Protein AF-A0A401NUZ3-F1 (afdb_monomer_lite)

Structure (mmCIF, N/CA/C/O backbone):
data_AF-A0A401NUZ3-F1
#
_entry.id   AF-A0A401NUZ3-F1
#
loop_
_atom_site.group_PDB
_atom_site.id
_atom_site.type_symbol
_atom_site.label_atom_id
_atom_site.label_alt_id
_atom_site.label_comp_id
_atom_site.label_asym_id
_atom_site.label_entity_id
_atom_site.label_seq_id
_atom_site.pdbx_PDB_ins_code
_atom_site.Cartn_x
_atom_site.Cartn_y
_atom_site.Cartn_z
_atom_site.occupancy
_atom_site.B_iso_or_equiv
_atom_site.auth_seq_id
_atom_site.auth_comp_id
_atom_site.auth_asym_id
_atom_site.auth_atom_id
_atom_site.pdbx_PDB_model_num
ATOM 1 N N . PRO A 1 1 ? 10.329 -19.243 -1.714 1.00 58.22 1 PRO A N 1
ATOM 2 C CA . PRO A 1 1 ? 10.153 -18.674 -0.351 1.00 58.22 1 PRO A CA 1
ATOM 3 C C . PRO A 1 1 ? 8.988 -19.371 0.379 1.00 58.22 1 PRO A C 1
ATOM 5 O O . PRO A 1 1 ? 7.860 -19.295 -0.092 1.00 58.22 1 PRO A O 1
ATOM 8 N N . HIS A 1 2 ? 9.262 -20.109 1.464 1.00 82.69 2 HIS A N 1
ATOM 9 C CA . HIS A 1 2 ? 8.273 -20.993 2.120 1.00 82.69 2 HIS A CA 1
ATOM 10 C C . HIS A 1 2 ? 8.197 -20.845 3.650 1.00 82.69 2 HIS A C 1
ATOM 12 O O . HIS A 1 2 ? 7.492 -21.609 4.303 1.00 82.69 2 HIS A O 1
ATOM 18 N N . ILE A 1 3 ? 8.924 -19.888 4.234 1.00 91.31 3 ILE A N 1
ATOM 19 C CA . ILE A 1 3 ? 8.978 -19.658 5.684 1.00 91.31 3 ILE A CA 1
ATOM 20 C C . ILE A 1 3 ? 8.820 -18.157 5.929 1.00 91.31 3 ILE A C 1
ATOM 22 O O . ILE A 1 3 ? 9.566 -17.368 5.354 1.00 91.31 3 ILE A O 1
ATOM 26 N N . ILE A 1 4 ? 7.860 -17.780 6.777 1.00 90.12 4 ILE A N 1
ATOM 27 C CA . ILE A 1 4 ? 7.613 -16.397 7.204 1.00 90.12 4 ILE A CA 1
ATOM 28 C C . ILE A 1 4 ? 8.056 -16.260 8.660 1.00 90.12 4 ILE A C 1
ATOM 30 O O . ILE A 1 4 ? 7.665 -17.061 9.511 1.00 90.12 4 ILE A O 1
ATOM 34 N N . PHE A 1 5 ? 8.849 -15.232 8.949 1.00 90.31 5 PHE A N 1
ATOM 35 C CA . PHE A 1 5 ? 9.269 -14.893 10.304 1.00 90.31 5 PHE A CA 1
ATOM 36 C C . PHE A 1 5 ? 8.295 -13.867 10.879 1.00 90.31 5 PHE A C 1
ATOM 38 O O . PHE A 1 5 ? 8.139 -12.780 10.336 1.00 90.31 5 PHE A O 1
ATOM 45 N N . LEU A 1 6 ? 7.634 -14.210 11.985 1.00 88.75 6 LEU A N 1
ATOM 46 C CA . LEU A 1 6 ? 6.677 -13.330 12.652 1.00 88.75 6 LEU A CA 1
ATOM 47 C C . LEU A 1 6 ? 7.141 -13.026 14.071 1.00 88.75 6 LEU A C 1
ATOM 49 O O . LEU A 1 6 ? 7.506 -13.927 14.826 1.00 88.75 6 LEU A O 1
ATOM 53 N N . SER A 1 7 ? 7.072 -11.751 14.448 1.00 87.50 7 SER A N 1
ATOM 54 C CA . SER A 1 7 ? 7.289 -11.334 15.833 1.00 87.50 7 SER A CA 1
ATOM 55 C C . SER A 1 7 ? 6.202 -11.905 16.740 1.00 87.50 7 SER A C 1
ATOM 57 O O . SER A 1 7 ? 5.019 -11.830 16.414 1.00 87.50 7 SER A O 1
ATOM 59 N N . GLN A 1 8 ? 6.571 -12.368 17.936 1.00 87.38 8 GLN A N 1
ATOM 60 C CA . GLN A 1 8 ? 5.607 -12.802 18.953 1.00 87.38 8 GLN A CA 1
ATOM 61 C C . GLN A 1 8 ? 4.587 -11.702 19.308 1.00 87.38 8 GLN A C 1
ATOM 63 O O . GLN A 1 8 ? 3.464 -12.016 19.691 1.00 87.38 8 GLN A O 1
ATOM 68 N N . SER A 1 9 ? 4.929 -10.420 19.126 1.00 83.62 9 SER A N 1
ATOM 69 C CA . SER A 1 9 ? 4.018 -9.296 19.388 1.00 83.62 9 SER A CA 1
ATOM 70 C C . SER A 1 9 ? 2.742 -9.304 18.534 1.00 83.62 9 SER A C 1
ATOM 72 O O . SER A 1 9 ? 1.761 -8.672 18.921 1.00 83.62 9 SER A O 1
ATOM 74 N N . VAL A 1 10 ? 2.708 -10.029 17.406 1.00 81.62 10 VAL A N 1
ATOM 75 C CA . VAL A 1 10 ? 1.486 -10.172 16.586 1.00 81.62 10 VAL A CA 1
ATOM 76 C C . VAL A 1 10 ? 0.480 -11.161 17.193 1.00 81.62 10 VAL A C 1
ATOM 78 O O . VAL A 1 10 ? -0.689 -11.190 16.793 1.00 81.62 10 VAL A O 1
ATOM 81 N N . LEU A 1 11 ? 0.918 -11.962 18.170 1.00 79.00 11 LEU A N 1
ATOM 82 C CA . LEU A 1 11 ? 0.126 -12.975 18.860 1.00 79.00 11 LEU A CA 1
ATOM 83 C C . LEU A 1 11 ? -0.484 -12.371 20.134 1.00 79.00 11 LEU A C 1
ATOM 85 O O . LEU A 1 11 ? 0.071 -12.473 21.223 1.00 79.00 11 LEU A O 1
ATOM 89 N N . SER A 1 12 ? -1.661 -11.753 20.013 1.00 72.00 12 SER A N 1
ATOM 90 C CA . SER A 1 12 ? -2.340 -11.076 21.136 1.00 72.00 12 SER A CA 1
ATOM 91 C C . SER A 1 12 ? -2.954 -12.022 22.192 1.00 72.00 12 SER A C 1
ATOM 93 O O . SER A 1 12 ? -3.559 -11.565 23.162 1.00 72.00 12 SER A O 1
ATOM 95 N N . GLY A 1 13 ? -2.866 -13.344 21.996 1.00 62.19 13 GLY A N 1
ATOM 96 C CA . GLY A 1 13 ? -3.424 -14.366 22.894 1.00 62.19 13 GLY A CA 1
ATOM 97 C C . GLY A 1 13 ? -4.957 -14.493 22.889 1.00 62.19 13 GLY A C 1
ATOM 98 O O . GLY A 1 13 ? -5.490 -15.428 23.482 1.00 62.19 13 GLY A O 1
ATOM 99 N N . LYS A 1 14 ? -5.688 -13.597 22.209 1.00 64.75 14 LYS A N 1
ATOM 100 C CA . LYS A 1 14 ? -7.142 -13.702 21.973 1.00 64.75 14 LYS A CA 1
ATOM 101 C C . LYS A 1 14 ? -7.423 -14.292 20.583 1.00 64.75 14 LYS A C 1
ATOM 103 O O . LYS A 1 14 ? -6.515 -14.431 19.772 1.00 64.75 14 LYS A O 1
ATOM 108 N N . LYS A 1 15 ? -8.698 -14.558 20.253 1.00 53.50 15 LYS A N 1
ATOM 109 C CA . LYS A 1 15 ? -9.161 -14.972 18.901 1.00 53.50 15 LYS A CA 1
ATOM 110 C C . LYS A 1 15 ? -8.866 -13.951 17.778 1.00 53.50 15 LYS A C 1
ATOM 112 O O . LYS A 1 15 ? -9.304 -14.142 16.650 1.00 53.50 15 LYS A O 1
ATOM 117 N N . HIS A 1 16 ? -8.142 -12.876 18.073 1.00 54.53 16 HIS A N 1
ATOM 118 C CA . HIS A 1 16 ? -7.802 -11.811 17.144 1.00 54.53 16 HIS A CA 1
ATOM 119 C C . HIS A 1 16 ? -6.279 -11.753 17.025 1.00 54.53 16 HIS A C 1
ATOM 121 O O . HIS A 1 16 ? -5.603 -11.068 17.793 1.00 54.53 16 HIS A O 1
ATOM 127 N N . LEU A 1 17 ? -5.722 -12.505 16.077 1.00 54.44 17 LEU A N 1
ATOM 128 C CA . LEU A 1 17 ? -4.377 -12.212 15.586 1.00 54.44 17 LEU A CA 1
ATOM 129 C C . LEU A 1 17 ? -4.355 -10.763 15.082 1.00 54.44 17 LEU A C 1
ATOM 131 O O . LEU A 1 17 ? -5.370 -10.281 14.569 1.00 54.44 17 LEU A O 1
ATOM 135 N N . CYS A 1 18 ? -3.195 -10.102 15.119 1.00 66.00 18 CYS A N 1
ATOM 136 C CA . CYS A 1 18 ? -2.944 -8.998 14.189 1.00 66.00 18 CYS A CA 1
ATOM 137 C C . CYS A 1 18 ? -2.789 -9.592 12.776 1.00 66.00 18 CYS A C 1
ATOM 139 O O . CYS A 1 18 ? -1.716 -9.571 12.178 1.00 66.00 18 CYS A O 1
ATOM 141 N N . GLY A 1 19 ? -3.848 -10.238 12.276 1.00 80.75 19 GLY A N 1
ATOM 142 C CA . GLY A 1 19 ? -3.798 -11.026 11.053 1.00 80.75 19 GLY A CA 1
ATOM 143 C C . GLY A 1 19 ? -3.584 -10.158 9.823 1.00 80.75 19 GLY A C 1
ATOM 144 O O . GLY A 1 19 ? -3.112 -10.670 8.823 1.00 80.75 19 GLY A O 1
ATOM 145 N N . VAL A 1 20 ? -3.790 -8.843 9.938 1.00 84.81 20 VAL A N 1
ATOM 146 C CA . VAL A 1 20 ? -3.352 -7.860 8.943 1.00 84.81 20 VAL A CA 1
ATOM 147 C C . VAL A 1 20 ? -1.846 -7.974 8.688 1.00 84.81 20 VAL A C 1
ATOM 149 O O . VAL A 1 20 ? -1.443 -8.045 7.534 1.00 84.81 20 VAL A O 1
ATOM 152 N N . ARG A 1 21 ? -1.008 -8.107 9.730 1.00 89.62 21 ARG A N 1
ATOM 153 C CA . ARG A 1 21 ? 0.440 -8.271 9.522 1.00 89.62 21 ARG A CA 1
ATOM 154 C C . ARG A 1 21 ? 0.775 -9.602 8.858 1.00 89.62 21 ARG A C 1
ATOM 156 O O . ARG A 1 21 ? 1.645 -9.647 8.007 1.00 89.62 21 ARG A O 1
ATOM 163 N N . LEU A 1 22 ? 0.070 -10.678 9.198 1.00 91.19 22 LEU A N 1
ATOM 164 C CA . LEU A 1 22 ? 0.234 -11.949 8.488 1.00 91.19 22 LEU A CA 1
ATOM 165 C C . LEU A 1 22 ? -0.172 -11.818 7.009 1.00 91.19 22 LEU A C 1
ATOM 167 O O . LEU A 1 22 ? 0.529 -12.320 6.139 1.00 91.19 22 LEU A O 1
ATOM 171 N N . CYS A 1 23 ? -1.275 -11.127 6.720 1.00 94.06 23 CYS A N 1
ATOM 172 C CA . CYS A 1 23 ? -1.717 -10.844 5.359 1.00 94.06 23 CYS A CA 1
ATOM 173 C C . CYS A 1 23 ? -0.682 -10.027 4.572 1.00 94.06 23 CYS A C 1
ATOM 175 O O . CYS A 1 23 ? -0.483 -10.315 3.397 1.00 94.06 23 CYS A O 1
ATOM 177 N N . HIS A 1 24 ? 0.006 -9.083 5.220 1.00 95.25 24 HIS A N 1
ATOM 178 C CA . HIS A 1 24 ? 1.120 -8.332 4.638 1.00 95.25 24 HIS A CA 1
ATOM 179 C C . HIS A 1 24 ? 2.259 -9.254 4.186 1.00 95.25 24 HIS A C 1
ATOM 181 O O . HIS A 1 24 ? 2.631 -9.269 3.016 1.00 95.25 24 HIS A O 1
ATOM 187 N N . GLU A 1 25 ? 2.748 -10.109 5.089 1.00 94.75 25 GLU A N 1
ATOM 188 C CA . GLU A 1 25 ? 3.831 -11.044 4.763 1.00 94.75 25 GLU A CA 1
ATOM 189 C C . GLU A 1 25 ? 3.411 -12.070 3.692 1.00 94.75 25 GLU A C 1
ATOM 191 O O . GLU A 1 25 ? 4.221 -12.496 2.872 1.00 94.75 25 GLU A O 1
ATOM 196 N N . ILE A 1 26 ? 2.129 -12.458 3.657 1.00 95.00 26 ILE A N 1
ATOM 197 C CA . ILE A 1 26 ? 1.578 -13.304 2.586 1.00 95.00 26 ILE A CA 1
ATOM 198 C C . ILE A 1 26 ? 1.544 -12.547 1.252 1.00 95.00 26 ILE A C 1
ATOM 200 O O . ILE A 1 26 ? 1.830 -13.142 0.214 1.00 95.00 26 ILE A O 1
ATOM 204 N N . ALA A 1 27 ? 1.217 -11.254 1.246 1.00 97.06 27 ALA A N 1
ATOM 205 C CA . ALA A 1 27 ? 1.208 -10.442 0.031 1.00 97.06 27 ALA A CA 1
ATOM 206 C C . ALA A 1 27 ? 2.593 -10.346 -0.617 1.00 97.06 27 ALA A C 1
ATOM 208 O O . ALA A 1 27 ? 2.686 -10.356 -1.850 1.00 97.06 27 ALA A O 1
ATOM 209 N N . HIS A 1 28 ? 3.661 -10.394 0.185 1.00 96.81 28 HIS A N 1
ATOM 210 C CA . HIS A 1 28 ? 5.020 -10.453 -0.344 1.00 96.81 28 HIS A CA 1
ATOM 211 C C . HIS A 1 28 ? 5.312 -11.683 -1.203 1.00 96.81 28 HIS A C 1
ATOM 213 O O . HIS A 1 28 ? 6.212 -11.631 -2.040 1.00 96.81 28 HIS A O 1
ATOM 219 N N . ALA A 1 29 ? 4.538 -12.771 -1.078 1.00 95.75 29 ALA A N 1
ATOM 220 C CA . ALA A 1 29 ? 4.667 -13.922 -1.972 1.00 95.75 29 ALA A CA 1
ATOM 221 C C . ALA A 1 29 ? 4.523 -13.522 -3.451 1.00 95.75 29 ALA A C 1
ATOM 223 O O . ALA A 1 29 ? 5.193 -14.104 -4.302 1.00 95.75 29 ALA A O 1
ATOM 224 N N . TRP A 1 30 ? 3.707 -12.502 -3.742 1.00 96.75 30 TRP A N 1
ATOM 225 C CA . TRP A 1 30 ? 3.582 -11.908 -5.071 1.00 96.75 30 TRP A CA 1
ATOM 226 C C . TRP A 1 30 ? 4.538 -10.731 -5.268 1.00 96.75 30 TRP A C 1
ATOM 228 O O . TRP A 1 30 ? 5.342 -10.760 -6.195 1.00 96.75 30 TRP A O 1
ATOM 238 N N . PHE A 1 31 ? 4.479 -9.722 -4.396 1.00 96.81 31 PHE A N 1
ATOM 239 C CA . PHE A 1 31 ? 5.217 -8.464 -4.558 1.00 96.81 31 PHE A CA 1
ATOM 240 C C . PHE A 1 31 ? 6.384 -8.372 -3.570 1.00 96.81 31 PHE A C 1
ATOM 242 O O . PHE A 1 31 ? 6.193 -8.188 -2.372 1.00 96.81 31 PHE A O 1
ATOM 249 N N . GLY A 1 32 ? 7.604 -8.517 -4.079 1.00 93.12 32 GLY A N 1
ATOM 250 C CA . GLY A 1 32 ? 8.847 -8.622 -3.312 1.00 93.12 32 GLY A CA 1
ATOM 251 C C . GLY A 1 32 ? 9.520 -9.992 -3.434 1.00 93.12 32 GLY A C 1
ATOM 252 O O . GLY A 1 32 ? 10.728 -10.092 -3.233 1.00 93.12 32 GLY A O 1
ATOM 253 N N . LEU A 1 33 ? 8.772 -11.041 -3.809 1.00 93.81 33 LEU A N 1
ATOM 254 C CA . LEU A 1 33 ? 9.312 -12.388 -4.034 1.00 93.81 33 LEU A CA 1
ATOM 255 C C . LEU A 1 33 ? 9.111 -12.886 -5.469 1.00 93.81 33 LEU A C 1
ATOM 257 O O . LEU A 1 33 ? 10.096 -13.184 -6.140 1.00 93.81 33 LEU A O 1
ATOM 261 N N . ALA A 1 34 ? 7.865 -13.012 -5.942 1.00 95.00 34 ALA A N 1
ATOM 262 C CA . ALA A 1 34 ? 7.610 -13.443 -7.321 1.00 95.00 34 ALA A CA 1
ATOM 263 C C . ALA A 1 34 ? 7.881 -12.324 -8.334 1.00 95.00 34 ALA A C 1
ATOM 265 O O . ALA A 1 34 ? 8.339 -12.601 -9.437 1.00 95.00 34 ALA A O 1
ATOM 266 N N . ILE A 1 35 ? 7.605 -11.077 -7.960 1.00 95.69 35 ILE A N 1
ATOM 267 C CA . ILE A 1 35 ? 7.878 -9.874 -8.746 1.00 95.69 35 ILE A CA 1
ATOM 268 C C . ILE A 1 35 ? 8.707 -8.955 -7.863 1.00 95.69 35 ILE A C 1
ATOM 270 O O . ILE A 1 35 ? 8.248 -8.563 -6.790 1.00 95.69 35 ILE A O 1
ATOM 274 N N . GLY A 1 36 ? 9.929 -8.644 -8.282 1.00 92.88 36 GLY A N 1
ATOM 275 C CA . GLY A 1 36 ? 10.827 -7.772 -7.528 1.00 92.88 36 GLY A CA 1
ATOM 276 C C . GLY A 1 36 ? 10.906 -6.368 -8.119 1.00 92.88 36 GLY A C 1
ATOM 277 O O . GLY A 1 36 ? 10.576 -6.142 -9.279 1.00 92.88 36 GLY A O 1
ATOM 278 N N . ALA A 1 37 ? 11.384 -5.420 -7.326 1.00 92.62 37 ALA A N 1
ATOM 279 C CA . ALA A 1 37 ? 11.793 -4.109 -7.814 1.00 92.62 37 ALA A CA 1
ATOM 280 C C . ALA A 1 37 ? 13.175 -4.200 -8.494 1.00 92.62 37 ALA A C 1
ATOM 282 O O . ALA A 1 37 ? 14.048 -4.918 -8.003 1.00 92.62 37 ALA A O 1
ATOM 283 N N . CYS A 1 38 ? 13.401 -3.475 -9.599 1.00 90.44 38 CYS A N 1
ATOM 284 C CA . CYS A 1 38 ? 14.715 -3.443 -10.270 1.00 90.44 38 CYS A CA 1
ATOM 285 C C . CYS A 1 38 ? 15.846 -2.917 -9.376 1.00 90.44 38 CYS A C 1
ATOM 287 O O . CYS A 1 38 ? 16.981 -3.381 -9.478 1.00 90.44 38 CYS A O 1
ATOM 289 N N . ASP A 1 39 ? 15.553 -1.955 -8.501 1.00 89.31 39 ASP A N 1
ATOM 290 C CA . ASP A 1 39 ? 16.470 -1.490 -7.463 1.00 89.31 39 ASP A CA 1
ATOM 291 C C . ASP A 1 39 ? 15.709 -0.928 -6.246 1.00 89.31 39 ASP A C 1
ATOM 293 O O . ASP A 1 39 ? 14.477 -0.889 -6.213 1.00 89.31 39 ASP A O 1
ATOM 297 N N . TRP A 1 40 ? 16.444 -0.472 -5.228 1.00 90.88 40 TRP A N 1
ATOM 298 C CA . TRP A 1 40 ? 15.862 0.051 -3.985 1.00 90.88 40 TRP A CA 1
ATOM 299 C C . TRP A 1 40 ? 15.166 1.411 -4.137 1.00 90.88 40 TRP A C 1
ATOM 301 O O . TRP A 1 40 ? 14.525 1.882 -3.200 1.00 90.88 40 TRP A O 1
ATOM 311 N N . THR A 1 41 ? 15.260 2.060 -5.300 1.00 90.94 41 THR A N 1
ATOM 312 C CA . THR A 1 41 ? 14.499 3.289 -5.579 1.00 90.94 41 THR A CA 1
ATOM 313 C C . THR A 1 41 ? 13.066 2.990 -6.007 1.00 90.94 41 THR A C 1
ATOM 315 O O . THR A 1 41 ? 12.251 3.904 -6.062 1.00 90.94 41 THR A O 1
ATOM 318 N N . GLU A 1 42 ? 12.756 1.714 -6.244 1.00 93.06 42 GLU A N 1
ATOM 319 C CA . GLU A 1 42 ? 11.446 1.192 -6.634 1.00 93.06 42 GLU A CA 1
ATOM 320 C C . GLU A 1 42 ? 10.815 0.337 -5.509 1.00 93.06 42 GLU A C 1
ATOM 322 O O . GLU A 1 42 ? 9.852 -0.393 -5.728 1.00 93.06 42 GLU A O 1
ATOM 327 N N . GLU A 1 43 ? 11.324 0.440 -4.275 1.00 93.06 43 GLU A N 1
ATOM 328 C CA . GLU A 1 43 ? 10.906 -0.341 -3.090 1.00 93.06 43 GLU A CA 1
ATOM 329 C C . GLU A 1 43 ? 9.390 -0.297 -2.809 1.00 93.06 43 GLU A C 1
ATOM 331 O O . GLU A 1 43 ? 8.810 -1.259 -2.302 1.00 93.06 43 GLU A O 1
ATOM 336 N N . TRP A 1 44 ? 8.714 0.790 -3.190 1.00 96.00 44 TRP A N 1
ATOM 337 C CA . TRP A 1 44 ? 7.263 0.929 -3.037 1.00 96.00 44 TRP A CA 1
ATOM 338 C C . TRP A 1 44 ? 6.466 -0.128 -3.818 1.00 96.00 44 TRP A C 1
ATOM 340 O O . TRP A 1 44 ? 5.331 -0.422 -3.441 1.00 96.00 44 TRP A O 1
ATOM 350 N N . ILE A 1 45 ? 7.043 -0.717 -4.872 1.00 96.56 45 ILE A N 1
ATOM 351 C CA . ILE A 1 45 ? 6.437 -1.824 -5.625 1.00 96.56 45 ILE A CA 1
ATOM 352 C C . ILE A 1 45 ? 6.274 -3.057 -4.734 1.00 96.56 45 ILE A C 1
ATOM 354 O O . ILE A 1 45 ? 5.292 -3.781 -4.860 1.00 96.56 45 ILE A O 1
ATOM 358 N N . SER A 1 46 ? 7.201 -3.288 -3.807 1.00 96.31 46 SER A N 1
ATOM 359 C CA . SER A 1 46 ? 7.070 -4.362 -2.825 1.00 96.31 46 SER A CA 1
ATOM 360 C C . SER A 1 46 ? 6.134 -3.927 -1.698 1.00 96.31 46 SER A C 1
ATOM 362 O O . SER A 1 46 ? 5.065 -4.503 -1.498 1.00 96.31 46 SER A O 1
ATOM 364 N N . GLU A 1 47 ? 6.504 -2.858 -0.993 1.00 96.94 47 GLU A N 1
ATOM 365 C CA . GLU A 1 47 ? 5.884 -2.504 0.287 1.00 96.94 47 GLU A CA 1
ATOM 366 C C . GLU A 1 47 ? 4.511 -1.849 0.138 1.00 96.94 47 GLU A C 1
ATOM 368 O O . GLU A 1 47 ? 3.577 -2.133 0.892 1.00 96.94 47 GLU A O 1
ATOM 373 N N . GLY A 1 48 ? 4.339 -1.001 -0.873 1.00 97.94 48 GLY A N 1
ATOM 374 C CA . GLY A 1 48 ? 3.059 -0.373 -1.185 1.00 97.94 48 GLY A CA 1
ATOM 375 C C . GLY A 1 48 ? 2.011 -1.396 -1.618 1.00 97.94 48 GLY A C 1
ATOM 376 O O . GLY A 1 48 ? 0.871 -1.341 -1.153 1.00 97.94 48 GLY A O 1
ATOM 377 N N . PHE A 1 49 ? 2.396 -2.366 -2.454 1.00 98.44 49 PHE A N 1
ATOM 378 C CA . PHE A 1 49 ? 1.504 -3.446 -2.885 1.00 98.44 49 PHE A CA 1
ATOM 379 C C . PHE A 1 49 ? 1.165 -4.401 -1.747 1.00 98.44 49 PHE A C 1
ATOM 381 O O . PHE A 1 49 ? -0.005 -4.761 -1.605 1.00 98.44 49 PHE A O 1
ATOM 388 N N . ALA A 1 50 ? 2.137 -4.769 -0.908 1.00 98.06 50 ALA A N 1
ATOM 389 C CA . ALA A 1 50 ? 1.872 -5.581 0.274 1.00 98.06 50 ALA A CA 1
ATOM 390 C C . ALA A 1 50 ? 0.908 -4.874 1.241 1.00 98.06 50 ALA A C 1
ATOM 392 O O . ALA A 1 50 ? -0.087 -5.465 1.659 1.00 98.06 50 ALA A O 1
ATOM 393 N N . THR A 1 51 ? 1.118 -3.577 1.493 1.00 97.88 51 THR A N 1
ATOM 394 C CA . THR A 1 51 ? 0.236 -2.748 2.339 1.00 97.88 51 THR A CA 1
ATOM 395 C C . THR A 1 51 ? -1.170 -2.592 1.758 1.00 97.88 51 THR A C 1
ATOM 397 O O . THR A 1 51 ? -2.137 -2.435 2.496 1.00 97.88 51 THR A O 1
ATOM 400 N N . TYR A 1 52 ? -1.321 -2.614 0.435 1.00 98.19 52 TYR A N 1
ATOM 401 C CA . TYR A 1 52 ? -2.633 -2.613 -0.211 1.00 98.19 52 TYR A CA 1
ATOM 402 C C . TYR A 1 52 ? -3.332 -3.974 -0.084 1.00 98.19 52 TYR A C 1
ATOM 404 O O . TYR A 1 52 ? -4.482 -4.072 0.348 1.00 98.19 52 TYR A O 1
ATOM 412 N N . LEU A 1 53 ? -2.625 -5.046 -0.444 1.00 98.00 53 LEU A N 1
ATOM 413 C CA . LEU A 1 53 ? -3.171 -6.401 -0.467 1.00 98.00 53 LEU A CA 1
ATOM 414 C C . LEU A 1 53 ? -3.445 -6.958 0.928 1.00 98.00 53 LEU A C 1
ATOM 416 O O . LEU A 1 53 ? -4.330 -7.803 1.059 1.00 98.00 53 LEU A O 1
ATOM 420 N N . GLU A 1 54 ? -2.753 -6.486 1.968 1.00 96.06 54 GLU A N 1
ATOM 421 C CA . GLU A 1 54 ? -3.011 -6.927 3.341 1.00 96.06 54 GLU A CA 1
ATOM 422 C C . GLU A 1 54 ? -4.473 -6.691 3.747 1.00 96.06 54 GLU A C 1
ATOM 424 O O . GLU A 1 54 ? -5.070 -7.536 4.415 1.00 96.06 54 GLU A O 1
ATOM 429 N N . ASP A 1 55 ? -5.071 -5.579 3.304 1.00 94.38 55 ASP A N 1
ATOM 430 C CA . ASP A 1 55 ? -6.462 -5.245 3.595 1.00 94.38 55 ASP A CA 1
ATOM 431 C C . ASP A 1 55 ? -7.415 -6.149 2.816 1.00 94.38 55 ASP A C 1
ATOM 433 O O . ASP A 1 55 ? -8.347 -6.698 3.405 1.00 94.38 55 ASP A O 1
ATOM 437 N N . VAL A 1 56 ? -7.131 -6.380 1.531 1.00 95.69 56 VAL A N 1
ATOM 438 C CA . VAL A 1 56 ? -7.916 -7.272 0.663 1.00 95.69 56 VAL A CA 1
ATOM 439 C C . VAL A 1 56 ? -7.898 -8.704 1.199 1.00 95.69 56 VAL A C 1
ATOM 441 O O . VAL A 1 56 ? -8.928 -9.377 1.266 1.00 95.69 56 VAL A O 1
ATOM 444 N N . PHE A 1 57 ? -6.731 -9.205 1.596 1.00 95.88 57 PHE A N 1
ATOM 445 C CA . PHE A 1 57 ? -6.594 -10.552 2.141 1.00 95.88 57 PHE A CA 1
ATOM 446 C C . PHE A 1 57 ? -7.274 -10.675 3.498 1.00 95.88 57 PHE A C 1
ATOM 448 O O . PHE A 1 57 ? -7.956 -11.669 3.747 1.00 95.88 57 PHE A O 1
ATOM 455 N N . TRP A 1 58 ? -7.132 -9.662 4.353 1.00 93.31 58 TRP A N 1
ATOM 456 C CA . TRP A 1 58 ? -7.782 -9.633 5.656 1.00 93.31 58 TRP A CA 1
ATOM 457 C C . TRP A 1 58 ? -9.306 -9.643 5.532 1.00 93.31 58 TRP A C 1
ATOM 459 O O . TRP A 1 58 ? -9.965 -10.455 6.182 1.00 93.31 58 TRP A O 1
ATOM 469 N N . GLU A 1 59 ? -9.858 -8.799 4.660 1.00 93.50 59 GLU A N 1
ATOM 470 C CA . GLU A 1 59 ? -11.288 -8.742 4.351 1.00 93.50 59 GLU A CA 1
ATOM 471 C C . GLU A 1 59 ? -11.829 -10.119 3.947 1.00 93.50 59 GLU A C 1
ATOM 473 O O . GLU A 1 59 ? -12.791 -10.616 4.542 1.00 93.50 59 GLU A O 1
ATOM 478 N N . ASN A 1 60 ? -11.163 -10.769 2.989 1.00 93.69 60 ASN A N 1
ATOM 479 C CA . ASN A 1 60 ? -11.561 -12.084 2.496 1.00 93.69 60 ASN A CA 1
ATOM 480 C C . ASN A 1 60 ? -11.422 -13.176 3.567 1.00 93.69 60 ASN A C 1
ATOM 482 O O . ASN A 1 60 ? -12.316 -14.010 3.722 1.00 93.69 60 ASN A O 1
ATOM 486 N N . ALA A 1 61 ? -10.330 -13.172 4.336 1.00 92.12 61 ALA A N 1
ATOM 487 C CA . ALA A 1 61 ? -10.085 -14.157 5.387 1.00 92.12 61 ALA A CA 1
ATOM 488 C C . ALA A 1 61 ? -11.110 -14.057 6.527 1.00 92.12 61 ALA A C 1
ATOM 490 O O . ALA A 1 61 ? -11.544 -15.079 7.063 1.00 92.12 61 ALA A O 1
ATOM 491 N N . GLN A 1 62 ? -11.517 -12.835 6.881 1.00 90.31 62 GLN A N 1
ATOM 492 C CA . GLN A 1 62 ? -12.540 -12.581 7.895 1.00 90.31 62 GLN A CA 1
ATOM 493 C C . GLN A 1 62 ? -13.973 -12.707 7.356 1.00 90.31 62 GLN A C 1
ATOM 495 O O . GLN A 1 62 ? -14.909 -12.703 8.154 1.00 90.31 62 GLN A O 1
ATOM 500 N N . LYS A 1 63 ? -14.154 -12.848 6.034 1.00 92.56 63 LYS A N 1
ATOM 501 C CA . LYS A 1 63 ? -15.465 -12.880 5.362 1.00 92.56 63 LYS A CA 1
ATOM 502 C C . LYS A 1 63 ? -16.332 -11.679 5.753 1.00 92.56 63 LYS A C 1
ATOM 504 O O . LYS A 1 63 ? -17.506 -11.835 6.092 1.00 92.56 63 LYS A O 1
ATOM 509 N N . LEU A 1 64 ? -15.726 -10.492 5.767 1.00 91.31 64 LEU A N 1
ATOM 510 C CA . LEU A 1 64 ? -16.440 -9.263 6.108 1.00 91.31 64 LEU A CA 1
ATOM 511 C C . LEU A 1 64 ? -17.524 -8.975 5.063 1.00 91.31 64 LEU A C 1
ATOM 513 O O . LEU A 1 64 ? -17.377 -9.310 3.888 1.00 91.31 64 LEU A O 1
ATOM 517 N N . SER A 1 65 ? -18.613 -8.337 5.490 1.00 95.38 65 SER A N 1
ATOM 518 C CA . SER A 1 65 ? -19.545 -7.718 4.548 1.00 95.38 65 SER A CA 1
ATOM 519 C C . SER A 1 65 ? -18.874 -6.528 3.858 1.00 95.38 65 SER A C 1
ATOM 521 O O . SER A 1 65 ? -17.975 -5.911 4.431 1.00 95.38 65 SER A O 1
ATOM 523 N N . GLU A 1 66 ? -19.344 -6.161 2.661 1.00 91.81 66 GLU A N 1
ATOM 524 C CA . GLU A 1 66 ? -18.811 -5.007 1.914 1.00 91.81 66 GLU A CA 1
ATOM 525 C C . GLU A 1 66 ? -18.863 -3.710 2.748 1.00 91.81 66 GLU A C 1
ATOM 527 O O . GLU A 1 66 ? -17.943 -2.895 2.709 1.00 91.81 66 GLU A O 1
ATOM 532 N N . GLU A 1 67 ? -19.910 -3.538 3.562 1.00 92.62 67 GLU A N 1
ATOM 533 C CA . GLU A 1 67 ? -20.053 -2.397 4.471 1.00 92.62 67 GLU A CA 1
ATOM 534 C C . GLU A 1 67 ? -18.995 -2.407 5.583 1.00 92.62 67 GLU A C 1
ATOM 536 O O . GLU A 1 67 ? -18.272 -1.426 5.752 1.00 92.62 67 GLU A O 1
ATOM 541 N N . ALA A 1 68 ? -18.836 -3.530 6.292 1.00 92.31 68 ALA A N 1
ATOM 542 C CA . ALA A 1 68 ? -17.858 -3.643 7.373 1.00 92.31 68 ALA A CA 1
ATOM 543 C C . ALA A 1 68 ? -16.414 -3.537 6.857 1.00 92.31 68 ALA A C 1
ATOM 545 O O . ALA A 1 68 ? -15.558 -2.944 7.517 1.00 92.31 68 ALA A O 1
ATOM 546 N N . ALA A 1 69 ? -16.139 -4.093 5.675 1.00 92.38 69 ALA A N 1
ATOM 547 C CA . ALA A 1 69 ? -14.850 -3.980 5.007 1.00 92.38 69 ALA A CA 1
ATOM 548 C C . ALA A 1 69 ? -14.518 -2.521 4.682 1.00 92.38 69 ALA A C 1
ATOM 550 O O . ALA A 1 69 ? -13.445 -2.035 5.041 1.00 92.38 69 ALA A O 1
ATOM 551 N N . LYS A 1 70 ? -15.473 -1.798 4.086 1.00 91.50 70 LYS A N 1
ATOM 552 C CA . LYS A 1 70 ? -15.333 -0.375 3.771 1.00 91.50 70 LYS A CA 1
ATOM 553 C C . LYS A 1 70 ? -15.132 0.468 5.026 1.00 91.50 70 LYS A C 1
ATOM 555 O O . LYS A 1 70 ? -14.262 1.336 5.039 1.00 91.50 70 LYS A O 1
ATOM 560 N N . GLU A 1 71 ? -15.888 0.209 6.091 1.00 92.12 71 GLU A N 1
ATOM 561 C CA . GLU A 1 71 ? -15.724 0.941 7.345 1.00 92.12 71 GLU A CA 1
ATOM 562 C C . GLU A 1 71 ? -14.327 0.732 7.952 1.00 92.12 71 GLU A C 1
ATOM 564 O O . GLU A 1 71 ? -13.665 1.704 8.325 1.00 92.12 71 GLU A O 1
ATOM 569 N N . GLN A 1 72 ? -13.851 -0.519 8.007 1.00 91.69 72 GLN A N 1
ATOM 570 C CA . GLN A 1 72 ? -12.505 -0.834 8.498 1.00 91.69 72 GLN A CA 1
ATOM 571 C C . GLN A 1 72 ? -11.416 -0.221 7.611 1.00 91.69 72 GLN A C 1
ATOM 573 O O . GLN A 1 72 ? -10.439 0.322 8.127 1.00 91.69 72 GLN A O 1
ATOM 578 N N . GLN A 1 73 ? -11.580 -0.274 6.289 1.00 91.94 73 GLN A N 1
ATOM 579 C CA . GLN A 1 73 ? -10.636 0.287 5.323 1.00 91.94 73 GLN A CA 1
ATOM 580 C C . GLN A 1 73 ? -10.543 1.815 5.432 1.00 91.94 73 GLN A C 1
ATOM 582 O O . GLN A 1 73 ? -9.444 2.369 5.382 1.00 91.94 73 GLN A O 1
ATOM 587 N N . GLN A 1 74 ? -11.656 2.515 5.657 1.00 91.94 74 GLN A N 1
ATOM 588 C CA . GLN A 1 74 ? -11.660 3.960 5.903 1.00 91.94 74 GLN A CA 1
ATOM 589 C C . GLN A 1 74 ? -10.981 4.327 7.230 1.00 91.94 74 GLN A C 1
ATOM 591 O O . GLN A 1 74 ? -10.147 5.233 7.248 1.00 91.94 74 GLN A O 1
ATOM 596 N N . LEU A 1 75 ? -11.262 3.597 8.318 1.00 91.75 75 LEU A N 1
ATOM 597 C CA . LEU A 1 75 ? -10.580 3.798 9.603 1.00 91.75 75 LEU A CA 1
ATOM 598 C C . LEU A 1 75 ? -9.064 3.585 9.466 1.00 91.75 75 LEU A C 1
ATOM 600 O O . LEU A 1 75 ? -8.273 4.418 9.911 1.00 91.75 75 LEU A O 1
ATOM 604 N N . LYS A 1 76 ? -8.640 2.498 8.809 1.00 92.50 76 LYS A N 1
ATOM 605 C CA . LYS A 1 76 ? -7.220 2.235 8.538 1.00 92.50 76 LYS A CA 1
ATOM 606 C C . LYS A 1 76 ? -6.599 3.312 7.652 1.00 92.50 76 LYS A C 1
ATOM 608 O O . LYS A 1 76 ? -5.490 3.752 7.935 1.00 92.50 76 LYS A O 1
ATOM 613 N N . SER A 1 77 ? -7.312 3.780 6.627 1.00 93.00 77 SER A N 1
ATOM 614 C CA . SER A 1 77 ? -6.855 4.874 5.759 1.00 93.00 77 SER A CA 1
ATOM 615 C C . SER A 1 77 ? -6.628 6.162 6.550 1.00 93.00 77 SER A C 1
ATOM 617 O O . SER A 1 77 ? -5.601 6.804 6.355 1.00 93.00 77 SER A O 1
ATOM 619 N N . LEU A 1 78 ? -7.506 6.494 7.504 1.00 92.75 78 LEU A N 1
ATOM 620 C CA . LEU A 1 78 ? -7.307 7.634 8.403 1.00 92.75 78 LEU A CA 1
ATOM 621 C C . LEU A 1 78 ? -6.047 7.476 9.264 1.00 92.75 78 LEU A C 1
ATOM 623 O O . LEU A 1 78 ? -5.258 8.413 9.375 1.00 92.75 78 LEU A O 1
ATOM 627 N N . LEU A 1 79 ? -5.837 6.298 9.862 1.00 92.81 79 LEU A N 1
ATOM 628 C CA . LEU A 1 79 ? -4.651 6.021 10.682 1.00 92.81 79 LEU A CA 1
ATOM 629 C C . LEU A 1 79 ? -3.359 6.086 9.855 1.00 92.81 79 LEU A C 1
ATOM 631 O O . LEU A 1 79 ? -2.399 6.734 10.270 1.00 92.81 79 LEU A O 1
ATOM 635 N N . ARG A 1 80 ? -3.355 5.472 8.665 1.00 94.88 80 ARG A N 1
ATOM 636 C CA . ARG A 1 80 ? -2.241 5.524 7.705 1.00 94.88 80 ARG A CA 1
ATOM 637 C C . ARG A 1 80 ? -1.967 6.952 7.244 1.00 94.88 80 ARG A C 1
ATOM 639 O O . ARG A 1 80 ? -0.810 7.337 7.121 1.00 94.88 80 ARG A O 1
ATOM 646 N N . TRP A 1 81 ? -3.009 7.752 7.029 1.00 94.38 81 TRP A N 1
ATOM 647 C CA . TRP A 1 81 ? -2.865 9.147 6.625 1.00 94.38 81 TRP A CA 1
ATOM 648 C C . TRP A 1 81 ? -2.241 9.984 7.735 1.00 94.38 81 TRP A C 1
ATOM 650 O O . TRP A 1 81 ? -1.263 10.672 7.470 1.00 94.38 81 TRP A O 1
ATOM 660 N N . ARG A 1 82 ? -2.729 9.870 8.979 1.00 92.69 82 ARG A N 1
ATOM 661 C CA . ARG A 1 82 ? -2.122 10.551 10.138 1.00 92.69 82 ARG A CA 1
ATOM 662 C C . ARG A 1 82 ? -0.655 10.165 10.295 1.00 92.69 82 ARG A C 1
ATOM 664 O O . ARG A 1 82 ? 0.198 11.034 10.411 1.00 92.69 82 ARG A O 1
ATOM 671 N N . ARG A 1 83 ? -0.353 8.865 10.199 1.00 95.00 83 ARG A N 1
ATOM 672 C CA . ARG A 1 83 ? 1.023 8.366 10.274 1.00 95.00 83 ARG A CA 1
ATOM 673 C C . ARG A 1 83 ? 1.908 8.943 9.170 1.00 95.00 83 ARG A C 1
ATOM 675 O O . ARG A 1 83 ? 3.035 9.334 9.452 1.00 95.00 83 ARG A O 1
ATOM 682 N N . LEU A 1 84 ? 1.395 9.010 7.940 1.00 95.50 84 LEU A N 1
ATOM 683 C CA . LEU A 1 84 ? 2.105 9.605 6.813 1.00 95.50 84 LEU A CA 1
ATOM 684 C C . LEU A 1 84 ? 2.325 11.105 7.034 1.00 95.50 84 LEU A C 1
ATOM 686 O O . LEU A 1 84 ? 3.424 11.585 6.796 1.00 95.50 84 LEU A O 1
ATOM 690 N N . GLN A 1 85 ? 1.319 11.847 7.504 1.00 94.31 85 GLN A N 1
ATOM 691 C CA . GLN A 1 85 ? 1.477 13.271 7.808 1.00 94.31 85 GLN A CA 1
ATOM 692 C C . GLN A 1 85 ? 2.578 13.509 8.838 1.00 94.31 85 GLN A C 1
ATOM 694 O O . GLN A 1 85 ? 3.472 14.313 8.580 1.00 94.31 85 GLN A O 1
ATOM 699 N N . ASP A 1 86 ? 2.536 12.783 9.956 1.00 94.44 86 ASP A N 1
ATOM 700 C CA . ASP A 1 86 ? 3.534 12.899 11.017 1.00 94.44 86 ASP A CA 1
ATOM 701 C C . ASP A 1 86 ? 4.937 12.589 10.481 1.00 94.44 86 ASP A C 1
ATOM 703 O O . ASP A 1 86 ? 5.889 13.313 10.759 1.00 94.44 86 ASP A O 1
ATOM 707 N N . GLU A 1 87 ? 5.088 11.537 9.676 1.00 94.25 87 GLU A N 1
ATOM 708 C CA . GLU A 1 87 ? 6.386 11.162 9.114 1.00 94.25 87 GLU A CA 1
ATOM 709 C C . GLU A 1 87 ? 6.924 12.207 8.126 1.00 94.25 87 GLU A C 1
ATOM 711 O O . GLU A 1 87 ? 8.096 12.575 8.197 1.00 94.25 87 GLU A O 1
ATOM 716 N N . LEU A 1 88 ? 6.077 12.739 7.242 1.00 94.00 88 LEU A N 1
ATOM 717 C CA . LEU A 1 88 ? 6.475 13.762 6.268 1.00 94.00 88 LEU A CA 1
ATOM 718 C C . LEU A 1 88 ? 6.813 15.107 6.928 1.00 94.00 88 LEU A C 1
ATOM 720 O O . LEU A 1 88 ? 7.655 15.841 6.422 1.00 94.00 88 LEU A O 1
ATOM 724 N N . GLN A 1 89 ? 6.187 15.440 8.058 1.00 94.50 89 GLN A N 1
ATOM 725 C CA . GLN A 1 89 ? 6.524 16.648 8.822 1.00 94.50 89 GLN A CA 1
ATOM 726 C C . GLN A 1 89 ? 7.879 16.544 9.535 1.00 94.50 89 GLN A C 1
ATOM 728 O O . GLN A 1 89 ? 8.483 17.568 9.842 1.00 94.50 89 GLN A O 1
ATOM 733 N N . ASN A 1 90 ? 8.347 15.322 9.804 1.00 93.31 90 ASN A N 1
ATOM 734 C CA . ASN A 1 90 ? 9.528 15.053 10.625 1.00 93.31 90 ASN A CA 1
ATOM 735 C C . ASN A 1 90 ? 10.669 14.369 9.846 1.00 93.31 90 ASN A C 1
ATOM 737 O O . ASN A 1 90 ? 11.555 13.773 10.457 1.00 93.31 90 ASN A O 1
ATOM 741 N N . SER A 1 91 ? 10.658 14.428 8.511 1.00 93.44 91 SER A N 1
ATOM 742 C CA . SER A 1 91 ? 11.693 13.837 7.650 1.00 93.44 91 SER A CA 1
ATOM 743 C C . SER A 1 91 ? 12.133 14.797 6.547 1.00 93.44 91 SER A C 1
ATOM 745 O O . SER A 1 91 ? 11.399 15.704 6.165 1.00 93.44 91 SER A O 1
ATOM 747 N N . GLU A 1 92 ? 13.336 14.589 6.017 1.00 93.38 92 GLU A N 1
ATOM 748 C CA . GLU A 1 92 ? 13.880 15.362 4.895 1.00 93.38 92 GLU A CA 1
ATOM 749 C C . GLU A 1 92 ? 13.159 15.026 3.583 1.00 93.38 92 GLU A C 1
ATOM 751 O O . GLU A 1 92 ? 12.844 13.862 3.333 1.00 93.38 92 GLU A O 1
ATOM 756 N N . GLU A 1 93 ? 12.937 16.023 2.719 1.00 92.88 93 GLU A N 1
ATOM 757 C CA . GLU A 1 93 ? 12.153 15.880 1.480 1.00 92.88 93 GLU A CA 1
ATOM 758 C C . GLU A 1 93 ? 12.645 14.746 0.567 1.00 92.88 93 GLU A C 1
ATOM 760 O O . GLU A 1 93 ? 11.835 14.018 -0.009 1.00 92.88 93 GLU A O 1
ATOM 765 N N . GLU A 1 94 ? 13.958 14.537 0.477 1.00 89.12 94 GLU A N 1
ATOM 766 C CA . GLU A 1 94 ? 14.571 13.497 -0.360 1.00 89.12 94 GLU A CA 1
ATOM 767 C C . GLU A 1 94 ? 14.143 12.080 0.048 1.00 89.12 94 GLU A C 1
ATOM 769 O O . GLU A 1 94 ? 13.982 11.188 -0.792 1.00 89.12 94 GLU A O 1
ATOM 774 N N . LEU A 1 95 ? 13.893 11.866 1.342 1.00 91.56 95 LEU A N 1
ATOM 775 C CA . LEU A 1 95 ? 13.459 10.577 1.871 1.00 91.56 95 LEU A CA 1
ATOM 776 C C . LEU A 1 95 ? 11.955 10.336 1.666 1.00 91.56 95 LEU A C 1
ATOM 778 O O . LEU A 1 95 ? 11.474 9.209 1.792 1.00 91.56 95 LEU A O 1
ATOM 782 N N . GLN A 1 96 ? 11.210 11.378 1.300 1.00 94.38 96 GLN A N 1
ATOM 783 C CA . GLN A 1 96 ? 9.761 11.335 1.122 1.00 94.38 96 GLN A CA 1
ATOM 784 C C . GLN A 1 96 ? 9.335 10.928 -0.290 1.00 94.38 96 GLN A C 1
ATOM 786 O O . GLN A 1 96 ? 8.145 10.711 -0.539 1.00 94.38 96 GLN A O 1
ATOM 791 N N . VAL A 1 97 ? 10.273 10.863 -1.233 1.00 93.88 97 VAL A N 1
ATOM 792 C CA . VAL A 1 97 ? 9.993 10.547 -2.636 1.00 93.88 97 VAL A CA 1
ATOM 793 C C . VAL A 1 97 ? 9.917 9.029 -2.816 1.00 93.88 97 VAL A C 1
ATOM 795 O O . VAL A 1 97 ? 10.796 8.295 -2.346 1.00 93.88 97 VAL A O 1
ATOM 798 N N . LEU A 1 98 ? 8.862 8.554 -3.490 1.00 92.50 98 LEU A N 1
ATOM 799 C CA . LEU A 1 98 ? 8.683 7.129 -3.788 1.00 92.50 98 LEU A CA 1
ATOM 800 C C . LEU A 1 98 ? 9.709 6.638 -4.813 1.00 92.50 98 LEU A C 1
ATOM 802 O O . LEU A 1 98 ? 10.247 5.556 -4.624 1.00 92.50 98 LEU A O 1
ATOM 806 N N . ARG A 1 99 ? 10.005 7.454 -5.836 1.00 91.38 99 ARG A N 1
ATOM 807 C CA . ARG A 1 99 ? 10.950 7.167 -6.924 1.00 91.38 99 ARG A CA 1
ATOM 808 C C . ARG A 1 99 ? 12.004 8.283 -7.084 1.00 91.38 99 ARG A C 1
ATOM 810 O O . ARG A 1 99 ? 11.947 9.071 -8.030 1.00 91.38 99 ARG A O 1
ATOM 817 N N . PRO A 1 100 ? 12.982 8.393 -6.165 1.00 86.00 100 PRO A N 1
ATOM 818 C CA . PRO A 1 100 ? 13.919 9.524 -6.117 1.00 86.00 100 PRO A CA 1
ATOM 819 C C . PRO A 1 100 ? 14.832 9.650 -7.352 1.00 86.00 100 PRO A C 1
ATOM 821 O O . PRO A 1 100 ? 15.152 10.764 -7.757 1.00 86.00 100 PRO A O 1
ATOM 824 N N . ASN A 1 101 ? 15.196 8.537 -8.003 1.00 80.31 101 ASN A N 1
ATOM 825 C CA . ASN A 1 101 ? 16.138 8.529 -9.135 1.00 80.31 101 ASN A CA 1
ATOM 826 C C . ASN A 1 101 ? 15.471 8.387 -10.517 1.00 80.31 101 ASN A C 1
ATOM 828 O O . ASN A 1 101 ? 16.156 8.2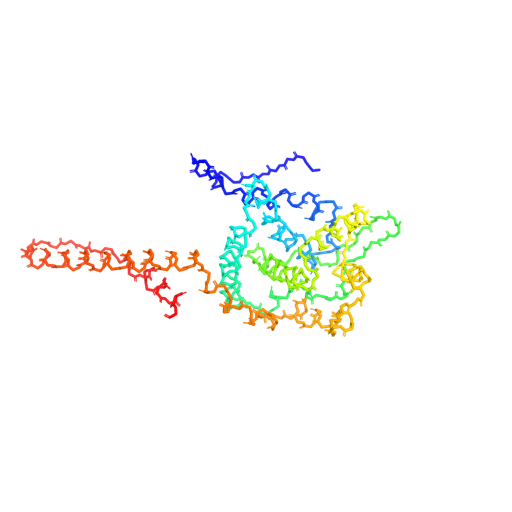86 -11.539 1.00 80.31 101 ASN A O 1
ATOM 832 N N . LYS A 1 102 ? 14.134 8.458 -10.571 1.00 81.94 102 LYS A N 1
ATOM 833 C CA . LYS A 1 102 ? 13.314 8.460 -11.796 1.00 81.94 102 LYS A CA 1
ATOM 834 C C . LYS A 1 102 ? 13.638 7.316 -12.768 1.00 81.94 102 LYS A C 1
ATOM 836 O O . LYS A 1 102 ? 13.174 6.202 -12.584 1.00 81.94 102 LYS A O 1
ATOM 841 N N . GLN A 1 103 ? 14.362 7.623 -13.847 1.00 70.00 103 GLN A N 1
ATOM 842 C CA . GLN A 1 103 ? 14.735 6.687 -14.916 1.00 70.00 103 GLN A CA 1
ATOM 843 C C . GLN A 1 103 ? 16.173 6.178 -14.778 1.00 70.00 103 GLN A C 1
ATOM 845 O O . GLN A 1 103 ? 16.581 5.281 -15.503 1.00 70.00 103 GLN A O 1
ATOM 850 N N . SER A 1 104 ? 16.959 6.757 -13.870 1.00 73.44 104 SER A N 1
ATOM 851 C CA . SER A 1 104 ? 18.283 6.251 -13.544 1.00 73.44 104 SER A CA 1
ATOM 852 C C . SER A 1 104 ? 18.103 5.156 -12.502 1.00 73.44 104 SER A C 1
ATOM 854 O O . SER A 1 104 ? 18.285 5.403 -11.315 1.00 73.44 104 SER A O 1
ATOM 856 N N . THR A 1 105 ? 17.709 3.970 -12.944 1.00 70.88 105 THR A N 1
ATOM 857 C CA . THR A 1 105 ? 17.503 2.785 -12.103 1.00 70.88 105 THR A CA 1
ATOM 858 C C . THR A 1 105 ? 18.366 1.622 -12.598 1.00 70.88 105 THR A C 1
ATOM 860 O O . THR A 1 105 ? 19.065 1.753 -13.604 1.00 70.88 105 THR A O 1
ATOM 863 N N . GLY A 1 106 ? 18.445 0.534 -11.829 1.00 65.44 106 GLY A N 1
ATOM 864 C CA . GLY A 1 106 ? 19.192 -0.672 -12.213 1.00 65.44 106 GLY A CA 1
ATOM 865 C C . GLY A 1 106 ? 18.746 -1.277 -13.553 1.00 65.44 106 GLY A C 1
ATOM 866 O O . GLY A 1 106 ? 17.607 -1.093 -13.976 1.00 65.44 106 GLY A O 1
ATOM 867 N N . GLU A 1 107 ? 19.640 -2.025 -14.205 1.00 67.00 107 GLU A N 1
ATOM 868 C CA . GLU A 1 107 ? 19.388 -2.686 -15.494 1.00 67.00 107 GLU A CA 1
ATOM 869 C C . GLU A 1 107 ? 19.507 -4.210 -15.358 1.00 67.00 107 GLU A C 1
ATOM 871 O O . GLU A 1 107 ? 20.337 -4.722 -14.599 1.00 67.00 107 GLU A O 1
ATOM 876 N N . VAL A 1 108 ? 18.695 -4.940 -16.124 1.00 59.66 108 VAL A N 1
ATOM 877 C CA . VAL A 1 108 ? 18.812 -6.394 -16.289 1.00 59.66 108 VAL A CA 1
ATOM 878 C C . VAL A 1 108 ? 19.464 -6.654 -17.640 1.00 59.66 108 VAL A C 1
ATOM 880 O O . VAL A 1 108 ? 18.941 -6.246 -18.672 1.00 59.66 108 VAL A O 1
ATOM 883 N N . SER A 1 109 ? 20.617 -7.317 -17.638 1.00 65.12 109 SER A N 1
ATOM 884 C CA . SER A 1 109 ? 21.287 -7.721 -18.877 1.00 65.12 109 SER A CA 1
ATOM 885 C C . SER A 1 109 ? 20.607 -8.935 -19.518 1.00 65.12 109 SER A C 1
ATOM 887 O O . SER A 1 109 ? 19.990 -9.744 -18.825 1.00 65.12 109 SER A O 1
ATOM 889 N N . ASP A 1 110 ? 20.826 -9.139 -20.821 1.00 61.53 110 ASP A N 1
ATOM 890 C CA . ASP A 1 110 ? 20.323 -10.305 -21.575 1.00 61.53 110 ASP A CA 1
ATOM 891 C C . ASP A 1 110 ? 20.772 -11.659 -20.988 1.00 61.53 110 ASP A C 1
ATOM 893 O O . ASP A 1 110 ? 20.153 -12.694 -21.228 1.00 61.53 110 ASP A O 1
ATOM 897 N N . SER A 1 111 ? 21.846 -11.661 -20.190 1.00 66.56 111 SER A N 1
ATOM 898 C CA . SER A 1 111 ? 22.349 -12.842 -19.476 1.00 66.56 111 SER A CA 1
ATOM 899 C C . SER A 1 111 ? 21.543 -13.211 -18.221 1.00 66.56 111 SER A C 1
ATOM 901 O O . SER A 1 111 ? 21.822 -14.229 -17.589 1.00 66.56 111 SER A O 1
ATOM 903 N N . GLY A 1 112 ? 20.575 -12.377 -17.829 1.00 62.06 112 GLY A N 1
ATOM 904 C CA . GLY A 1 112 ? 19.839 -12.486 -16.569 1.00 62.06 112 GLY A CA 1
ATOM 905 C C . GLY A 1 112 ? 20.578 -11.901 -15.360 1.00 62.06 112 GLY A C 1
ATOM 906 O O . GLY A 1 112 ? 20.032 -11.900 -14.259 1.00 62.06 112 GLY A O 1
ATOM 907 N N . ALA A 1 113 ? 21.802 -11.388 -15.532 1.00 66.44 113 ALA A N 1
ATOM 908 C CA . ALA A 1 113 ? 22.496 -10.659 -14.477 1.00 66.44 113 ALA A CA 1
ATOM 909 C C . ALA A 1 113 ? 21.897 -9.254 -14.318 1.00 66.44 113 ALA A C 1
ATOM 911 O O . ALA A 1 113 ? 21.845 -8.487 -15.285 1.00 66.44 113 ALA A O 1
ATOM 912 N N . THR A 1 114 ? 21.484 -8.921 -13.095 1.00 70.31 114 THR A N 1
ATOM 913 C CA . THR A 1 114 ? 20.946 -7.605 -12.730 1.00 70.31 114 THR A CA 1
ATOM 914 C C . THR A 1 114 ? 22.020 -6.749 -12.073 1.00 70.31 114 THR A C 1
ATOM 916 O O . THR A 1 114 ? 22.701 -7.197 -11.148 1.00 70.31 114 THR A O 1
ATOM 919 N N . ILE A 1 115 ? 22.129 -5.492 -12.499 1.00 80.25 115 ILE A N 1
ATOM 920 C CA . ILE A 1 115 ? 22.948 -4.480 -11.836 1.00 80.25 115 ILE A CA 1
ATOM 921 C C . ILE A 1 115 ? 22.034 -3.597 -10.994 1.00 80.25 115 ILE A C 1
ATOM 923 O O . ILE A 1 115 ? 21.269 -2.788 -11.516 1.00 80.25 115 ILE A O 1
ATOM 927 N N . VAL A 1 116 ? 22.154 -3.713 -9.672 1.00 83.81 116 VAL A N 1
ATOM 928 C CA . VAL A 1 116 ? 21.523 -2.773 -8.742 1.00 83.81 116 VAL A CA 1
ATOM 929 C C . VAL A 1 116 ? 22.355 -1.495 -8.725 1.00 83.81 116 VAL A C 1
ATOM 931 O O . VAL A 1 116 ? 23.455 -1.470 -8.173 1.00 83.81 116 VAL A O 1
ATOM 934 N N . LYS A 1 117 ? 21.840 -0.425 -9.339 1.00 85.06 117 LYS A N 1
ATOM 935 C CA . LYS A 1 117 ? 22.535 0.870 -9.400 1.00 85.06 117 LYS A CA 1
ATOM 936 C C . LYS A 1 117 ? 22.477 1.626 -8.071 1.00 85.06 117 LYS A C 1
ATOM 938 O O . LYS A 1 117 ? 23.445 2.279 -7.690 1.00 85.06 117 LYS A O 1
ATOM 943 N N . HIS A 1 118 ? 21.357 1.510 -7.359 1.00 86.94 118 HIS A N 1
ATOM 944 C CA . HIS A 1 118 ? 21.121 2.182 -6.084 1.00 86.94 118 HIS A CA 1
ATOM 945 C C . HIS A 1 118 ? 20.751 1.157 -5.012 1.00 86.94 118 HIS A C 1
ATOM 947 O O . HIS A 1 118 ? 19.738 0.464 -5.117 1.00 86.94 118 HIS A O 1
ATOM 953 N N . GLY A 1 119 ? 21.599 1.057 -3.988 1.00 86.19 119 GLY A N 1
ATOM 954 C CA . GLY A 1 119 ? 21.342 0.243 -2.802 1.00 86.19 119 GLY A CA 1
ATOM 955 C C . GLY A 1 119 ? 20.301 0.867 -1.869 1.00 86.19 119 GLY A C 1
ATOM 956 O O . GLY A 1 119 ? 19.868 2.004 -2.069 1.00 86.19 119 GLY A O 1
ATOM 957 N N . LEU A 1 120 ? 19.934 0.126 -0.821 1.00 85.88 120 LEU A N 1
ATOM 958 C CA . LEU A 1 120 ? 19.050 0.612 0.236 1.00 85.88 120 LEU A CA 1
ATOM 959 C C . LEU A 1 120 ? 19.636 1.877 0.875 1.00 85.88 120 LEU A C 1
ATOM 961 O O . LEU A 1 120 ? 20.785 1.884 1.322 1.00 85.88 120 LEU A O 1
ATOM 965 N N . ASN A 1 121 ? 18.837 2.942 0.944 1.00 87.25 121 ASN A N 1
ATOM 966 C CA . ASN A 1 121 ? 19.240 4.172 1.614 1.00 87.25 121 ASN A CA 1
ATOM 967 C C . ASN A 1 121 ? 19.223 3.951 3.143 1.00 87.25 121 ASN A C 1
ATOM 969 O O . ASN A 1 121 ? 18.156 3.666 3.694 1.00 87.25 121 ASN A O 1
ATOM 973 N N . PRO A 1 122 ? 20.353 4.125 3.858 1.00 87.38 122 PRO A N 1
ATOM 974 C CA . PRO A 1 122 ? 20.412 3.900 5.302 1.00 87.38 122 PRO A CA 1
ATOM 975 C C . 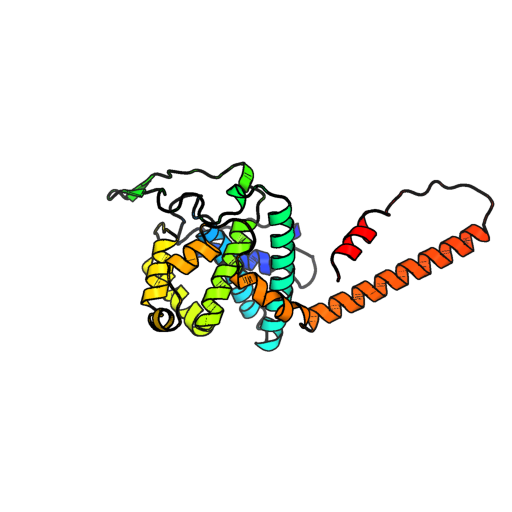PRO A 1 122 ? 19.510 4.853 6.105 1.00 87.38 122 PRO A C 1
ATOM 977 O O . PRO A 1 122 ? 19.064 4.498 7.193 1.00 87.38 122 PRO A O 1
ATOM 980 N N . GLY A 1 123 ? 19.185 6.033 5.567 1.00 85.19 123 GLY A N 1
ATOM 981 C CA . GLY A 1 123 ? 18.220 6.963 6.160 1.00 85.19 123 GLY A CA 1
ATOM 982 C C . GLY A 1 123 ? 16.757 6.530 5.998 1.00 85.19 123 GLY A C 1
ATOM 983 O O . GLY A 1 123 ? 15.903 6.994 6.747 1.00 85.19 123 GLY A O 1
ATOM 984 N N . LYS A 1 124 ? 16.456 5.611 5.066 1.00 84.38 124 LYS A N 1
ATOM 985 C CA . LYS A 1 124 ? 15.095 5.101 4.818 1.00 84.38 124 LYS A CA 1
ATOM 986 C C . LYS A 1 124 ? 14.727 3.85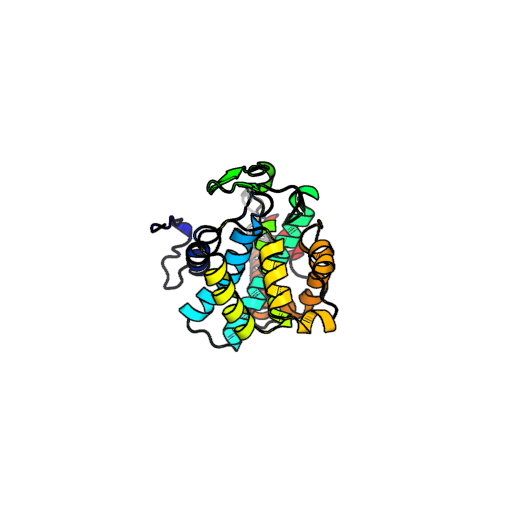4 5.626 1.00 84.38 124 LYS A C 1
ATOM 988 O O . LYS A 1 124 ? 13.562 3.480 5.611 1.00 84.38 124 LYS A O 1
ATOM 993 N N . ILE A 1 125 ? 15.661 3.242 6.362 1.00 80.12 125 ILE A N 1
ATOM 994 C CA . ILE A 1 125 ? 15.455 1.948 7.054 1.00 80.12 125 ILE A CA 1
ATOM 995 C C . ILE A 1 125 ? 14.202 1.938 7.948 1.00 80.12 125 ILE A C 1
ATOM 997 O O . ILE A 1 125 ? 13.540 0.913 8.081 1.00 80.12 125 ILE A O 1
ATOM 1001 N N . PHE A 1 126 ? 13.873 3.073 8.568 1.00 80.69 126 PHE A N 1
ATOM 1002 C CA . PHE A 1 126 ? 12.737 3.193 9.488 1.00 80.69 126 PHE A CA 1
ATOM 1003 C C . PHE A 1 126 ? 11.554 3.973 8.913 1.00 80.69 126 PHE A C 1
ATOM 1005 O O . PHE A 1 126 ? 10.607 4.265 9.645 1.00 80.69 126 PHE A O 1
ATOM 1012 N N . MET A 1 127 ? 11.611 4.330 7.631 1.00 90.88 127 MET A N 1
ATOM 1013 C CA . MET A 1 127 ? 10.580 5.137 6.999 1.00 90.88 127 MET A CA 1
ATOM 1014 C C . MET A 1 127 ? 9.440 4.282 6.476 1.00 90.88 127 MET A C 1
ATOM 1016 O O . MET A 1 127 ? 9.647 3.219 5.903 1.00 90.88 127 MET A O 1
ATOM 1020 N N . GLN A 1 128 ? 8.222 4.781 6.644 1.00 94.00 128 GLN A N 1
ATOM 1021 C CA . GLN A 1 128 ? 7.002 4.139 6.174 1.00 94.00 128 GLN A CA 1
ATOM 1022 C C . GLN A 1 128 ? 6.485 4.736 4.863 1.00 94.00 128 GLN A C 1
ATOM 1024 O O . GLN A 1 128 ? 5.479 4.274 4.329 1.00 94.00 128 GLN A O 1
ATOM 1029 N N . VAL A 1 129 ? 7.167 5.734 4.299 1.00 95.31 129 VAL A N 1
ATOM 1030 C CA . VAL A 1 129 ? 6.737 6.430 3.082 1.00 95.31 129 VAL A CA 1
ATOM 1031 C C . VAL A 1 129 ? 6.450 5.468 1.925 1.00 95.31 129 VAL A C 1
ATOM 1033 O O . VAL A 1 129 ? 5.410 5.615 1.281 1.00 95.31 129 VAL A O 1
ATOM 1036 N N . HIS A 1 130 ? 7.309 4.473 1.671 1.00 95.00 130 HIS A N 1
ATOM 1037 C CA . HIS A 1 130 ? 7.104 3.507 0.582 1.00 95.00 130 HIS A CA 1
ATOM 1038 C C . HIS A 1 130 ? 5.896 2.582 0.816 1.00 95.00 130 HIS A C 1
ATOM 1040 O O . HIS A 1 130 ? 5.199 2.253 -0.144 1.00 95.00 130 HIS A O 1
ATOM 1046 N N . TYR A 1 131 ? 5.569 2.266 2.074 1.00 97.38 131 TYR A N 1
ATOM 1047 C CA . TYR A 1 131 ? 4.335 1.564 2.440 1.00 97.38 131 TYR A CA 1
ATOM 1048 C C . TYR A 1 131 ? 3.115 2.467 2.217 1.00 97.38 131 TYR A C 1
ATOM 1050 O O . TYR A 1 131 ? 2.171 2.119 1.510 1.00 97.38 131 TYR A O 1
ATOM 1058 N N . LEU A 1 132 ? 3.132 3.658 2.822 1.00 97.44 132 LEU A N 1
ATOM 1059 C CA . LEU A 1 132 ? 1.953 4.505 2.985 1.00 97.44 132 LEU A CA 1
ATOM 1060 C C . LEU A 1 132 ? 1.593 5.258 1.703 1.00 97.44 132 LEU A C 1
ATOM 1062 O O . LEU A 1 132 ? 0.436 5.222 1.281 1.00 97.44 132 LEU A O 1
ATOM 1066 N N . LYS A 1 133 ? 2.554 5.918 1.042 1.00 97.19 133 LYS A N 1
ATOM 1067 C CA . LYS A 1 133 ? 2.275 6.572 -0.248 1.00 97.19 133 LYS A CA 1
ATOM 1068 C C . LYS A 1 133 ? 1.955 5.539 -1.328 1.00 97.19 133 LYS A C 1
ATOM 1070 O O . LYS A 1 133 ? 1.060 5.792 -2.131 1.00 97.19 133 LYS A O 1
ATOM 1075 N N . GLY A 1 134 ? 2.627 4.384 -1.318 1.00 97.75 134 GLY A N 1
ATOM 1076 C CA . GLY A 1 134 ? 2.325 3.269 -2.218 1.00 97.75 134 GLY A CA 1
ATOM 1077 C C . GLY A 1 134 ? 0.889 2.763 -2.040 1.00 97.75 134 GLY A C 1
ATOM 1078 O O . GLY A 1 134 ? 0.129 2.715 -3.005 1.00 97.75 134 GLY A O 1
ATOM 1079 N N . TYR A 1 135 ? 0.473 2.510 -0.796 1.00 97.81 135 TYR A N 1
ATOM 1080 C CA . TYR A 1 135 ? -0.908 2.162 -0.443 1.00 97.81 135 TYR A CA 1
ATOM 1081 C C . TYR A 1 135 ? -1.928 3.175 -0.988 1.00 97.81 135 TYR A C 1
ATOM 1083 O O . TYR A 1 135 ? -2.907 2.802 -1.642 1.00 97.81 135 TYR A O 1
ATOM 1091 N N . PHE A 1 136 ? -1.698 4.473 -0.758 1.00 97.50 136 PHE A N 1
ATOM 1092 C CA . PHE A 1 136 ? -2.620 5.513 -1.214 1.00 97.50 136 PHE A CA 1
ATOM 1093 C C . PHE A 1 136 ? -2.647 5.663 -2.737 1.00 97.50 136 PHE A C 1
ATOM 1095 O O . PHE A 1 136 ? -3.721 5.909 -3.288 1.00 97.50 136 PHE A O 1
ATOM 1102 N N . LEU A 1 137 ? -1.514 5.479 -3.422 1.00 97.75 137 LEU A N 1
ATOM 1103 C CA . LEU A 1 137 ? -1.460 5.460 -4.883 1.00 97.75 137 LEU A CA 1
ATOM 1104 C C . LEU A 1 137 ? -2.301 4.306 -5.442 1.00 97.75 137 LEU A C 1
ATOM 1106 O O . LEU A 1 137 ? -3.115 4.518 -6.340 1.00 97.75 137 LEU A O 1
ATOM 1110 N N . LEU A 1 138 ? -2.167 3.100 -4.889 1.00 98.25 138 LEU A N 1
ATOM 1111 C CA . LEU A 1 138 ? -2.927 1.940 -5.357 1.00 98.25 138 LEU A CA 1
ATOM 1112 C C . LEU A 1 138 ? -4.431 2.114 -5.135 1.00 98.25 138 LEU A C 1
ATOM 1114 O O . LEU A 1 138 ? -5.202 1.896 -6.067 1.00 98.25 138 LEU A O 1
ATOM 1118 N N . HIS A 1 139 ? -4.863 2.629 -3.980 1.00 96.19 139 HIS A N 1
ATOM 1119 C CA . HIS A 1 139 ? -6.275 2.980 -3.784 1.00 96.19 139 HIS A CA 1
ATOM 1120 C C . HIS A 1 139 ? -6.744 4.131 -4.678 1.00 96.19 139 HIS A C 1
ATOM 1122 O O . HIS A 1 139 ? -7.897 4.155 -5.108 1.00 96.19 139 HIS A O 1
ATOM 1128 N N . TYR A 1 140 ? -5.885 5.104 -4.981 1.00 95.69 140 TYR A N 1
ATOM 1129 C CA . TYR A 1 140 ? -6.205 6.172 -5.925 1.00 95.69 140 TYR A CA 1
ATOM 1130 C C . TYR A 1 140 ? -6.475 5.621 -7.334 1.00 95.69 140 TYR A C 1
ATOM 1132 O O . TYR A 1 140 ? -7.396 6.098 -8.008 1.00 95.69 140 TYR A O 1
ATOM 1140 N N . LEU A 1 141 ? -5.711 4.618 -7.774 1.00 96.94 141 LEU A N 1
ATOM 1141 C CA . LEU A 1 141 ? -5.935 3.925 -9.044 1.00 96.94 141 LEU A CA 1
ATOM 1142 C C . LEU A 1 141 ? -7.182 3.035 -8.980 1.00 96.94 141 LEU A C 1
ATOM 1144 O O . LEU A 1 141 ? -8.040 3.132 -9.857 1.00 96.94 141 LEU A O 1
ATOM 1148 N N . GLU A 1 142 ? -7.337 2.252 -7.912 1.00 96.56 142 GLU A N 1
ATOM 1149 C CA . GLU A 1 142 ? -8.508 1.405 -7.676 1.00 96.56 142 GLU A CA 1
ATOM 1150 C C . GLU A 1 142 ? -9.809 2.214 -7.728 1.00 96.56 142 GLU A C 1
ATOM 1152 O O . GLU A 1 142 ? -10.738 1.842 -8.436 1.00 96.56 142 GLU A O 1
ATOM 1157 N N . ASN A 1 143 ? -9.868 3.370 -7.062 1.00 93.75 143 ASN A N 1
ATOM 1158 C CA . ASN A 1 143 ? -11.060 4.222 -7.028 1.00 93.75 143 ASN A CA 1
ATOM 1159 C C . ASN A 1 143 ? -11.505 4.724 -8.416 1.00 93.75 143 ASN A C 1
ATOM 1161 O O . ASN A 1 143 ? -12.639 5.176 -8.564 1.00 93.75 143 ASN A O 1
ATOM 1165 N N . ARG A 1 144 ? -10.641 4.664 -9.439 1.00 94.44 144 ARG A N 1
ATOM 1166 C CA . ARG A 1 144 ? -10.973 5.070 -10.818 1.00 94.44 144 ARG A CA 1
ATOM 1167 C C . ARG A 1 144 ? -11.586 3.958 -11.652 1.00 94.44 144 ARG A C 1
ATOM 1169 O O . ARG A 1 144 ? -12.310 4.258 -12.602 1.00 94.44 144 ARG A O 1
ATOM 1176 N N . VAL A 1 145 ? -11.275 2.710 -11.315 1.00 96.62 145 VAL A N 1
ATOM 1177 C CA . VAL A 1 145 ? -11.643 1.524 -12.105 1.00 96.62 145 VAL A CA 1
ATOM 1178 C C . VAL A 1 145 ? -12.581 0.577 -11.354 1.00 96.62 145 VAL A C 1
ATOM 1180 O O . VAL A 1 145 ? -13.285 -0.214 -11.972 1.00 96.62 145 VAL A O 1
ATOM 1183 N N . GLY A 1 146 ? -12.633 0.680 -10.027 1.00 96.19 146 GLY A N 1
ATOM 1184 C CA . GLY A 1 146 ? -13.324 -0.227 -9.118 1.00 96.19 146 GLY A CA 1
ATOM 1185 C C . GLY A 1 146 ? -12.453 -1.406 -8.670 1.00 96.19 146 GLY A C 1
ATOM 1186 O O . GLY A 1 146 ? -11.618 -1.915 -9.418 1.00 96.19 146 GLY A O 1
ATOM 1187 N N . GLN A 1 147 ? -12.701 -1.894 -7.452 1.00 95.19 147 GLN A N 1
ATOM 1188 C CA . GLN A 1 147 ? -11.914 -2.962 -6.824 1.00 95.19 147 GLN A CA 1
ATOM 1189 C C . GLN A 1 147 ? -11.868 -4.254 -7.650 1.00 95.19 147 GLN A C 1
ATOM 1191 O O . GLN A 1 147 ? -10.800 -4.809 -7.898 1.00 95.19 147 GLN A O 1
ATOM 1196 N N . LYS A 1 148 ? -13.027 -4.746 -8.113 1.00 96.50 148 LYS A N 1
ATOM 1197 C CA . LYS A 1 148 ? -13.115 -6.026 -8.839 1.00 96.50 148 LYS A CA 1
ATOM 1198 C C . LYS A 1 148 ? -12.303 -6.003 -10.150 1.00 96.50 148 LYS A C 1
ATOM 1200 O O . LYS A 1 148 ? -11.501 -6.921 -10.344 1.00 96.50 148 LYS A O 1
ATOM 1205 N N . PRO A 1 149 ? -12.440 -4.986 -11.031 1.00 98.00 149 PRO A N 1
ATOM 1206 C CA . PRO A 1 149 ? -11.551 -4.825 -12.184 1.00 98.00 149 PRO A CA 1
ATOM 1207 C C . PRO A 1 149 ? -10.075 -4.692 -11.803 1.00 98.00 149 PRO A C 1
ATOM 1209 O O . PRO A 1 149 ? -9.235 -5.335 -12.428 1.00 98.00 149 PRO A O 1
ATOM 1212 N N . PHE A 1 150 ? -9.758 -3.928 -10.755 1.00 98.19 150 PHE A N 1
ATOM 1213 C CA . PHE A 1 150 ? -8.379 -3.716 -10.310 1.00 98.19 150 PHE A CA 1
ATOM 1214 C C . PHE A 1 150 ? -7.694 -5.015 -9.858 1.00 98.19 150 PHE A C 1
ATOM 1216 O O . PHE A 1 150 ? -6.591 -5.330 -10.300 1.00 98.19 150 PHE A O 1
ATOM 1223 N N . LEU A 1 151 ? -8.381 -5.844 -9.066 1.00 97.75 151 LEU A N 1
ATOM 1224 C CA . LEU A 1 151 ? -7.862 -7.147 -8.637 1.00 97.75 151 LEU A CA 1
ATOM 1225 C C . LEU A 1 151 ? -7.747 -8.146 -9.795 1.00 97.75 151 LEU A C 1
ATOM 1227 O O . LEU A 1 151 ? -6.849 -8.990 -9.799 1.00 97.75 151 LEU A O 1
ATOM 1231 N N . LYS A 1 152 ? -8.630 -8.065 -10.800 1.00 98.31 152 LYS A N 1
ATOM 1232 C CA . LYS A 1 152 ? -8.486 -8.861 -12.028 1.00 98.31 152 LYS A CA 1
ATOM 1233 C C . LYS A 1 152 ? -7.238 -8.440 -12.806 1.00 98.31 152 LYS A C 1
ATOM 1235 O O . LYS A 1 152 ? -6.496 -9.308 -13.255 1.00 98.31 152 LYS A O 1
ATOM 1240 N N . PHE A 1 153 ? -6.992 -7.137 -12.913 1.00 98.38 153 PHE A N 1
ATOM 1241 C CA . PHE A 1 153 ? -5.774 -6.600 -13.510 1.00 98.38 153 PHE A CA 1
ATOM 1242 C C . PHE A 1 153 ? -4.518 -7.072 -12.765 1.00 98.38 153 PHE A C 1
ATOM 1244 O O . PHE A 1 153 ? -3.581 -7.523 -13.413 1.00 98.38 153 PHE A O 1
ATOM 1251 N N . PHE A 1 154 ? -4.514 -7.092 -11.428 1.00 97.44 154 PHE A N 1
ATOM 1252 C CA . PHE A 1 154 ? -3.380 -7.622 -10.657 1.00 97.44 154 PHE A CA 1
ATOM 1253 C C . PHE A 1 154 ? -3.048 -9.078 -10.986 1.00 97.44 154 PHE A C 1
ATOM 1255 O O . PHE A 1 154 ? -1.874 -9.423 -11.059 1.00 97.44 154 PHE A O 1
ATOM 1262 N N . ARG A 1 155 ? -4.047 -9.934 -11.232 1.00 97.88 155 ARG A N 1
ATOM 1263 C CA . ARG A 1 155 ? -3.789 -11.322 -11.655 1.00 97.88 155 ARG A CA 1
ATOM 1264 C C . ARG A 1 155 ? -3.072 -11.373 -13.003 1.00 97.88 155 ARG A C 1
ATOM 1266 O O . ARG A 1 155 ? -2.067 -12.061 -13.118 1.00 97.88 155 ARG A O 1
ATOM 1273 N N . LEU A 1 156 ? -3.537 -10.586 -13.975 1.00 98.31 156 LEU A N 1
ATOM 1274 C CA . LEU A 1 156 ? -2.892 -10.474 -15.289 1.00 98.31 156 LEU A CA 1
ATOM 1275 C C . LEU A 1 156 ? -1.472 -9.907 -15.175 1.00 98.31 156 LEU A C 1
ATOM 1277 O O . LEU A 1 156 ? -0.557 -10.375 -15.846 1.00 98.31 156 LEU A O 1
ATOM 1281 N N . PHE A 1 157 ? -1.288 -8.908 -14.312 1.00 98.19 157 PHE A N 1
ATOM 1282 C CA . PHE A 1 157 ? 0.011 -8.310 -14.036 1.00 98.19 157 PHE A CA 1
ATOM 1283 C C . PHE A 1 157 ? 0.983 -9.346 -13.465 1.00 98.19 157 PHE A C 1
ATOM 1285 O O . PHE A 1 157 ? 2.098 -9.497 -13.961 1.00 98.19 157 PHE A O 1
ATOM 1292 N N . VAL A 1 158 ? 0.530 -10.123 -12.478 1.00 97.62 158 VAL A N 1
ATOM 1293 C CA . VAL A 1 158 ? 1.315 -11.208 -11.889 1.00 97.62 158 VAL A CA 1
ATOM 1294 C C . VAL A 1 158 ? 1.675 -12.260 -12.925 1.00 97.62 158 VAL A C 1
ATOM 1296 O O . VAL A 1 158 ? 2.837 -12.631 -13.012 1.00 97.62 158 VAL A O 1
ATOM 1299 N N . GLU A 1 159 ? 0.721 -12.718 -13.734 1.00 97.50 159 GLU A N 1
ATOM 1300 C CA . GLU A 1 159 ? 0.981 -13.697 -14.798 1.00 97.50 159 GLU A CA 1
ATOM 1301 C C . GLU A 1 159 ? 2.036 -13.196 -15.794 1.00 97.50 159 GLU A C 1
ATOM 1303 O O . GLU A 1 159 ? 2.878 -13.969 -16.250 1.00 97.50 159 GLU A O 1
ATOM 1308 N N . ARG A 1 160 ? 2.020 -11.896 -16.110 1.00 97.56 160 ARG A N 1
ATOM 1309 C CA . ARG A 1 160 ? 2.937 -11.285 -17.076 1.00 97.56 160 ARG A CA 1
ATOM 1310 C C . ARG A 1 160 ? 4.358 -11.110 -16.541 1.00 97.56 160 ARG A C 1
ATOM 1312 O O . ARG A 1 160 ? 5.304 -11.325 -17.302 1.00 97.56 160 ARG A O 1
ATOM 1319 N N . PHE A 1 161 ? 4.496 -10.691 -15.285 1.00 96.38 161 PHE A N 1
ATOM 1320 C CA . PHE A 1 161 ? 5.770 -10.280 -14.681 1.00 96.38 161 PHE A CA 1
ATOM 1321 C C . PHE A 1 161 ? 6.329 -11.280 -13.665 1.00 96.38 161 PHE A C 1
ATOM 1323 O O . PHE A 1 161 ? 7.341 -11.009 -13.021 1.00 96.38 161 PHE A O 1
ATOM 1330 N N . HIS A 1 162 ? 5.711 -12.454 -13.521 1.00 95.75 162 HIS A N 1
ATOM 1331 C CA . HIS A 1 162 ? 6.209 -13.502 -12.637 1.00 95.75 162 HIS A CA 1
ATOM 1332 C C . HIS A 1 162 ? 7.678 -13.845 -12.942 1.00 95.75 162 HIS A C 1
ATOM 1334 O O . HIS A 1 162 ? 8.032 -14.194 -14.068 1.00 95.75 162 HIS A O 1
ATOM 1340 N N . GLY A 1 163 ? 8.523 -13.805 -11.913 1.00 93.31 163 GLY A N 1
ATOM 1341 C CA . GLY A 1 163 ? 9.956 -14.083 -11.990 1.00 93.31 163 GLY A CA 1
ATOM 1342 C C . GLY A 1 163 ? 10.799 -12.927 -12.531 1.00 93.31 163 GLY A C 1
ATOM 1343 O O . GLY A 1 163 ? 11.966 -13.148 -12.843 1.00 93.31 163 GLY A O 1
ATOM 1344 N N . GLN A 1 164 ? 10.232 -11.727 -12.671 1.00 92.56 164 GLN A N 1
ATOM 1345 C CA . GLN A 1 164 ? 10.922 -10.560 -13.221 1.00 92.56 164 GLN A CA 1
ATOM 1346 C C . GLN A 1 164 ? 11.137 -9.478 -12.163 1.00 92.56 164 GLN A C 1
ATOM 1348 O O . GLN A 1 164 ? 10.439 -9.405 -11.147 1.00 92.56 164 GLN A O 1
ATOM 1353 N N . LEU A 1 165 ? 12.116 -8.622 -12.442 1.00 92.31 165 LEU A N 1
ATOM 1354 C CA . LEU A 1 165 ? 12.272 -7.343 -11.772 1.00 92.31 165 LEU A CA 1
ATOM 1355 C C . LEU A 1 165 ? 11.615 -6.263 -12.629 1.00 92.31 165 LEU A C 1
ATOM 1357 O O . LEU A 1 165 ? 11.753 -6.297 -13.851 1.00 92.31 165 LEU A O 1
ATOM 1361 N N . ILE A 1 166 ? 10.899 -5.341 -11.995 1.00 92.50 166 ILE A N 1
ATOM 1362 C CA . ILE A 1 166 ? 10.127 -4.308 -12.686 1.00 92.50 166 ILE A CA 1
ATOM 1363 C C . ILE A 1 166 ? 10.444 -2.905 -12.174 1.00 92.50 166 ILE A C 1
ATOM 1365 O O . ILE A 1 166 ? 10.893 -2.704 -11.040 1.00 92.50 166 ILE A O 1
ATOM 1369 N N . LEU A 1 167 ? 10.143 -1.932 -13.025 1.00 93.00 167 LEU A N 1
ATOM 1370 C CA . LEU A 1 167 ? 10.095 -0.514 -12.711 1.00 93.00 167 LEU A CA 1
ATOM 1371 C C . LEU A 1 167 ? 8.650 -0.059 -12.478 1.00 93.00 167 LEU A C 1
ATOM 1373 O O . LEU A 1 167 ? 7.692 -0.681 -12.949 1.00 93.00 167 LEU A O 1
ATOM 1377 N N . SER A 1 168 ? 8.480 1.103 -11.839 1.00 94.31 168 SER A N 1
ATOM 1378 C CA . SER A 1 168 ? 7.174 1.778 -11.745 1.00 94.31 168 SER A CA 1
ATOM 1379 C C . SER A 1 168 ? 6.501 1.934 -13.113 1.00 94.31 168 SER A C 1
ATOM 1381 O O . SER A 1 168 ? 5.281 1.846 -13.246 1.00 94.31 168 SER A O 1
ATOM 1383 N N . GLN A 1 169 ? 7.320 2.182 -14.132 1.00 93.50 169 GLN A N 1
ATOM 1384 C CA . GLN A 1 169 ? 6.947 2.391 -15.520 1.00 93.50 169 GLN A CA 1
ATOM 1385 C C . GLN A 1 169 ? 6.229 1.161 -16.073 1.00 93.50 169 GLN A C 1
ATOM 1387 O O . GLN A 1 169 ? 5.178 1.318 -16.680 1.00 93.50 169 GLN A O 1
ATOM 1392 N N . ASP A 1 170 ? 6.736 -0.048 -15.820 1.00 94.88 170 ASP A N 1
ATOM 1393 C CA . ASP A 1 170 ? 6.154 -1.288 -16.344 1.00 94.88 170 ASP A CA 1
ATOM 1394 C C . ASP A 1 170 ? 4.733 -1.495 -15.814 1.00 94.88 170 ASP A C 1
ATOM 1396 O O . ASP A 1 170 ? 3.798 -1.770 -16.574 1.00 94.88 170 ASP A O 1
ATOM 1400 N N . PHE A 1 171 ? 4.551 -1.265 -14.510 1.00 96.88 171 PHE A N 1
ATOM 1401 C CA . PHE A 1 171 ? 3.241 -1.301 -13.869 1.00 96.88 171 PHE A CA 1
ATOM 1402 C C . PHE A 1 171 ? 2.286 -0.254 -14.444 1.00 96.88 171 PHE A C 1
ATOM 1404 O O . PHE A 1 171 ? 1.170 -0.588 -14.850 1.00 96.88 171 PHE A O 1
ATOM 1411 N N . LEU A 1 172 ? 2.715 1.008 -14.513 1.00 96.56 172 LEU A N 1
ATOM 1412 C CA . LEU A 1 172 ? 1.859 2.094 -14.988 1.00 96.56 172 LEU A CA 1
ATOM 1413 C C . LEU A 1 172 ? 1.554 1.989 -16.484 1.00 96.56 172 LEU A C 1
ATOM 1415 O O . LEU A 1 172 ? 0.432 2.287 -16.884 1.00 96.56 172 LEU A O 1
ATOM 1419 N N . HIS A 1 173 ? 2.497 1.531 -17.305 1.00 96.00 173 HIS A N 1
ATOM 1420 C CA . HIS A 1 173 ? 2.286 1.298 -18.732 1.00 96.00 173 HIS A CA 1
ATOM 1421 C C . HIS A 1 173 ? 1.214 0.228 -18.935 1.00 96.00 173 HIS A C 1
ATOM 1423 O O . HIS A 1 173 ? 0.217 0.494 -19.609 1.00 96.00 173 HIS A O 1
ATOM 1429 N N . MET A 1 174 ? 1.358 -0.936 -18.287 1.00 97.88 174 MET A N 1
ATOM 1430 C CA . MET A 1 174 ? 0.373 -2.014 -18.399 1.00 97.88 174 MET A CA 1
ATOM 1431 C C . MET A 1 174 ? -0.993 -1.591 -17.839 1.00 97.88 174 MET A C 1
ATOM 1433 O O . MET A 1 174 ? -2.025 -1.914 -18.425 1.00 97.88 174 MET A O 1
ATOM 1437 N N . PHE A 1 175 ? -1.025 -0.824 -16.743 1.00 98.00 175 PHE A N 1
ATOM 1438 C CA . PHE A 1 175 ? -2.264 -0.279 -16.182 1.00 98.00 175 PHE A CA 1
ATOM 1439 C C . PHE A 1 175 ? -2.966 0.676 -17.159 1.00 98.00 175 PHE A C 1
ATOM 1441 O O . PHE A 1 175 ? -4.165 0.545 -17.405 1.00 98.00 175 PHE A O 1
ATOM 1448 N N . MET A 1 176 ? -2.229 1.622 -17.746 1.00 96.44 176 MET A N 1
ATOM 1449 C CA . MET A 1 176 ? -2.775 2.616 -18.677 1.00 96.44 176 MET A CA 1
ATOM 1450 C C . MET A 1 176 ? -3.161 2.025 -20.037 1.00 96.44 176 MET A C 1
ATOM 1452 O O . MET A 1 176 ? -3.991 2.605 -20.738 1.00 96.44 176 MET A O 1
ATOM 1456 N N . GLU A 1 177 ? -2.549 0.911 -20.437 1.00 96.50 177 GLU A N 1
ATOM 1457 C CA . GLU A 1 177 ? -2.955 0.130 -21.606 1.00 96.50 177 GLU A CA 1
ATOM 1458 C C . GLU A 1 177 ? -4.241 -0.653 -21.322 1.00 96.50 177 GLU A C 1
ATOM 1460 O O . GLU A 1 177 ? -5.190 -0.577 -22.102 1.00 96.50 177 GLU A O 1
ATOM 1465 N N . HIS A 1 178 ? -4.305 -1.341 -20.177 1.00 97.38 178 HIS A N 1
ATOM 1466 C CA . HIS A 1 178 ? -5.463 -2.143 -19.787 1.00 97.38 178 HIS A CA 1
ATOM 1467 C C . HIS A 1 178 ? -6.719 -1.293 -19.555 1.00 97.38 178 HIS A C 1
ATOM 1469 O O . HIS A 1 178 ? -7.806 -1.674 -19.983 1.00 97.38 178 HIS A O 1
ATOM 1475 N N . PHE A 1 179 ? -6.566 -0.128 -18.920 1.00 96.81 179 PHE A N 1
ATOM 1476 C CA . PHE A 1 179 ? -7.642 0.828 -18.648 1.00 96.81 179 PHE A CA 1
ATOM 1477 C C . PHE A 1 179 ? -7.506 2.074 -19.531 1.00 96.81 179 PHE A C 1
ATOM 1479 O O . PHE A 1 179 ? -7.411 3.211 -19.052 1.00 96.81 179 PHE A O 1
ATOM 1486 N N . SER A 1 180 ? -7.454 1.856 -20.847 1.00 94.25 180 SER A N 1
ATOM 1487 C CA . SER A 1 180 ? -7.242 2.915 -21.844 1.00 94.25 180 SER A CA 1
ATOM 1488 C C . SER A 1 180 ? -8.261 4.065 -21.755 1.00 94.25 180 SER A C 1
ATOM 1490 O O . SER A 1 180 ? -7.927 5.215 -22.055 1.00 94.25 180 SER A O 1
ATOM 1492 N N . GLU A 1 181 ? -9.471 3.800 -21.255 1.00 92.81 181 GLU A N 1
ATOM 1493 C CA . GLU A 1 181 ? -10.521 4.792 -21.035 1.00 92.81 181 GLU A CA 1
ATOM 1494 C C . GLU A 1 181 ? -10.122 5.874 -20.022 1.00 92.81 181 GLU A C 1
ATOM 1496 O O . GLU A 1 181 ? -10.623 6.998 -20.091 1.00 92.81 181 GLU A O 1
ATOM 1501 N N . LEU A 1 182 ? -9.184 5.597 -19.111 1.00 91.75 182 LEU A N 1
ATOM 1502 C CA . LEU A 1 182 ? -8.728 6.579 -18.125 1.00 91.75 182 LEU A CA 1
ATOM 1503 C C . LEU A 1 182 ? -7.967 7.744 -18.761 1.00 91.75 182 LEU A C 1
ATOM 1505 O O . LEU A 1 182 ? -8.012 8.853 -18.224 1.00 91.75 182 LEU A O 1
ATOM 1509 N N . LYS A 1 183 ? -7.348 7.532 -19.932 1.00 88.56 183 LYS A N 1
ATOM 1510 C CA . LYS A 1 183 ? -6.714 8.609 -20.710 1.00 88.56 183 LYS A CA 1
ATOM 1511 C C . LYS A 1 183 ? -7.743 9.665 -21.106 1.00 88.56 183 LYS A C 1
ATOM 1513 O O . LYS A 1 183 ? -7.499 10.857 -20.946 1.00 88.56 183 LYS A O 1
ATOM 1518 N N . SER A 1 184 ? -8.935 9.234 -21.529 1.00 86.88 184 SER A N 1
ATOM 1519 C CA . SER A 1 184 ? -10.036 10.151 -21.862 1.00 86.88 184 SER A CA 1
ATOM 1520 C C . SER A 1 184 ? -10.579 10.916 -20.646 1.00 86.88 184 SER A C 1
ATOM 1522 O O . SER A 1 184 ? -11.134 12.000 -20.793 1.00 86.88 184 SER A O 1
ATOM 1524 N N . ARG A 1 185 ? -10.365 10.388 -19.433 1.00 87.75 185 ARG A N 1
ATOM 1525 C CA . ARG A 1 185 ? -10.730 11.019 -18.153 1.00 87.75 185 ARG A CA 1
ATOM 1526 C C . ARG A 1 185 ? -9.606 11.884 -17.565 1.00 87.75 185 ARG A C 1
ATOM 1528 O O . ARG A 1 185 ? -9.689 12.279 -16.404 1.00 87.75 185 ARG A O 1
ATOM 1535 N N . GLY A 1 186 ? -8.560 12.165 -18.345 1.00 87.25 186 GLY A N 1
ATOM 1536 C CA . GLY A 1 186 ? -7.465 13.062 -17.972 1.00 87.25 186 GLY A CA 1
ATOM 1537 C C . GLY A 1 186 ? -6.383 12.443 -17.083 1.00 87.25 186 GLY A C 1
ATOM 1538 O O . GLY A 1 186 ? -5.549 13.180 -16.561 1.00 87.25 186 GLY A O 1
ATOM 1539 N N . LEU A 1 187 ? -6.366 11.117 -16.891 1.00 92.81 187 LEU A N 1
ATOM 1540 C CA . LEU A 1 187 ? -5.257 10.453 -16.204 1.00 92.81 187 LEU A CA 1
ATOM 1541 C C . LEU A 1 187 ? -4.111 10.208 -17.194 1.00 92.81 187 LEU A C 1
ATOM 1543 O O . LEU A 1 187 ? -4.303 9.555 -18.219 1.00 92.81 187 LEU A O 1
ATOM 1547 N N . SER A 1 188 ? -2.916 10.698 -16.870 1.00 94.12 188 SER A N 1
ATOM 1548 C CA . SER A 1 188 ? -1.682 10.408 -17.605 1.00 94.12 188 SER A CA 1
ATOM 1549 C C . SER A 1 188 ? -0.605 9.853 -16.677 1.00 94.12 188 SER A C 1
ATOM 1551 O O . SER A 1 188 ? -0.672 10.008 -15.454 1.00 94.12 188 SER A O 1
ATOM 1553 N N . MET A 1 189 ? 0.406 9.211 -17.260 1.00 93.25 189 MET A N 1
ATOM 1554 C CA . MET A 1 189 ? 1.540 8.683 -16.499 1.00 93.25 189 MET A CA 1
ATOM 1555 C C . MET A 1 189 ? 2.365 9.824 -15.911 1.00 93.25 189 MET A C 1
ATOM 1557 O O . MET A 1 189 ? 2.768 9.755 -14.758 1.00 93.25 189 MET A O 1
ATOM 1561 N N . GLU A 1 190 ? 2.520 10.918 -16.655 1.00 92.88 190 GLU A N 1
ATOM 1562 C CA . GLU A 1 190 ? 3.187 12.143 -16.213 1.00 92.88 190 GLU A CA 1
ATOM 1563 C C . GLU A 1 190 ? 2.495 12.735 -14.986 1.00 92.88 190 GLU A C 1
ATOM 1565 O O . GLU A 1 190 ? 3.164 13.123 -14.029 1.00 92.88 190 GLU A O 1
ATOM 1570 N N . ALA A 1 191 ? 1.158 12.742 -14.968 1.00 93.62 191 ALA A N 1
ATOM 1571 C CA . ALA A 1 191 ? 0.400 13.191 -13.810 1.00 93.62 191 ALA A CA 1
ATOM 1572 C C . ALA A 1 191 ? 0.617 12.268 -12.601 1.00 93.62 191 ALA A C 1
ATOM 1574 O O . ALA A 1 191 ? 0.705 12.757 -11.476 1.00 93.62 191 ALA A O 1
ATOM 1575 N N . ILE A 1 192 ? 0.727 10.951 -12.800 1.00 95.31 192 ILE A N 1
ATOM 1576 C CA . ILE A 1 192 ? 1.032 10.012 -11.710 1.00 95.31 192 ILE A CA 1
ATOM 1577 C C . ILE A 1 192 ? 2.459 10.239 -11.197 1.00 95.31 192 ILE A C 1
ATOM 1579 O O . ILE A 1 192 ? 2.654 10.356 -9.988 1.00 95.31 192 ILE A O 1
ATOM 1583 N N . TYR A 1 193 ? 3.439 10.399 -12.088 1.00 94.31 193 TYR A N 1
ATOM 1584 C CA . TYR A 1 193 ? 4.818 10.697 -11.708 1.00 94.31 193 TYR A CA 1
ATOM 1585 C C . TYR A 1 193 ? 4.910 11.975 -10.877 1.00 94.31 193 TYR A C 1
ATOM 1587 O O . TYR A 1 193 ? 5.421 11.947 -9.763 1.00 94.31 193 TYR A O 1
ATOM 1595 N N . GLN A 1 194 ? 4.343 13.075 -11.368 1.00 93.31 194 GLN A N 1
ATOM 1596 C CA . GLN A 1 194 ? 4.456 14.384 -10.722 1.00 93.31 194 GLN A CA 1
ATOM 1597 C C . GLN A 1 194 ? 3.650 14.512 -9.428 1.00 93.31 194 GLN A C 1
ATOM 1599 O O . GLN A 1 194 ? 4.020 15.302 -8.565 1.00 93.31 194 GLN A O 1
ATOM 1604 N N . ASN A 1 195 ? 2.539 13.782 -9.290 1.00 93.81 195 ASN A N 1
ATOM 1605 C CA . ASN A 1 195 ? 1.691 13.889 -8.101 1.00 93.81 195 ASN A CA 1
ATOM 1606 C C . ASN A 1 195 ? 1.986 12.827 -7.039 1.00 93.81 195 ASN A C 1
ATOM 1608 O O . ASN A 1 195 ? 1.616 13.045 -5.887 1.00 93.81 195 ASN A O 1
ATOM 1612 N N . TRP A 1 196 ? 2.610 11.702 -7.405 1.00 95.44 196 TRP A N 1
ATOM 1613 C CA . TRP A 1 196 ? 2.795 10.564 -6.502 1.00 95.44 196 TRP A CA 1
ATOM 1614 C C . TRP A 1 196 ? 4.235 10.072 -6.412 1.00 95.44 196 TRP A C 1
ATOM 1616 O O . TRP A 1 196 ? 4.746 9.932 -5.302 1.00 95.44 196 TRP A O 1
ATOM 1626 N N . LEU A 1 197 ? 4.876 9.776 -7.548 1.00 94.62 197 LEU A N 1
ATOM 1627 C CA . LEU A 1 197 ? 6.143 9.037 -7.536 1.00 94.62 197 LEU A CA 1
ATOM 1628 C C . LEU A 1 197 ? 7.366 9.931 -7.300 1.00 94.62 197 LEU A C 1
ATOM 1630 O O . LEU A 1 197 ? 8.213 9.594 -6.477 1.00 94.62 197 LEU A O 1
ATOM 1634 N N . ASP A 1 198 ? 7.421 11.090 -7.953 1.00 94.00 198 ASP A N 1
ATOM 1635 C CA . ASP A 1 198 ? 8.617 11.940 -8.035 1.00 94.00 198 ASP A CA 1
ATOM 1636 C C . ASP A 1 198 ? 8.535 13.182 -7.127 1.00 94.00 198 ASP A C 1
ATOM 1638 O O . ASP A 1 198 ? 9.285 14.141 -7.316 1.00 94.00 198 ASP A O 1
ATOM 1642 N N . VAL A 1 199 ? 7.601 13.203 -6.170 1.00 93.25 199 VAL A N 1
ATOM 1643 C CA . VAL A 1 199 ? 7.299 14.385 -5.350 1.00 93.25 199 VAL A CA 1
ATOM 1644 C C . VAL A 1 199 ? 7.370 14.096 -3.849 1.00 93.25 199 VAL A C 1
ATOM 1646 O O . VAL A 1 199 ? 6.867 13.079 -3.352 1.00 93.25 199 VAL A O 1
ATOM 1649 N N . ALA A 1 200 ? 8.000 15.017 -3.120 1.00 94.94 200 ALA A N 1
ATOM 1650 C CA . ALA A 1 200 ? 8.016 15.046 -1.662 1.00 94.94 200 ALA A CA 1
ATOM 1651 C C . ALA A 1 200 ? 6.677 15.561 -1.099 1.00 94.94 200 ALA A C 1
ATOM 1653 O O . ALA A 1 200 ? 5.830 16.081 -1.823 1.00 94.94 200 ALA A O 1
ATOM 1654 N N . GLY A 1 201 ? 6.453 15.388 0.201 1.00 94.44 201 GLY A N 1
ATOM 1655 C CA . GLY A 1 201 ? 5.229 15.839 0.859 1.00 94.44 201 GLY A CA 1
ATOM 1656 C C . GLY A 1 201 ? 3.987 15.023 0.491 1.00 94.44 201 GLY A C 1
ATOM 1657 O O . GLY A 1 201 ? 4.070 13.928 -0.069 1.00 94.44 201 GLY A O 1
ATOM 1658 N N . ILE A 1 202 ? 2.812 15.525 0.873 1.00 93.44 202 ILE A N 1
ATOM 1659 C CA . ILE A 1 202 ? 1.541 14.816 0.682 1.00 93.44 202 ILE A CA 1
ATOM 1660 C C . ILE A 1 202 ? 1.108 14.929 -0.789 1.00 93.44 202 ILE A C 1
ATOM 1662 O O . ILE A 1 202 ? 0.992 16.049 -1.293 1.00 93.44 202 ILE A O 1
ATOM 1666 N N . PRO A 1 203 ? 0.803 13.808 -1.472 1.00 92.56 203 PRO A N 1
ATOM 1667 C CA . PRO A 1 203 ? 0.243 13.835 -2.820 1.00 92.56 203 PRO A CA 1
ATOM 1668 C C . PRO A 1 203 ? -1.011 14.709 -2.885 1.00 92.56 203 PRO A C 1
ATOM 1670 O O . PRO A 1 203 ? -1.944 14.510 -2.105 1.00 92.56 203 PRO A O 1
ATOM 1673 N N . LYS A 1 204 ? -1.079 15.644 -3.841 1.00 88.38 204 LYS A N 1
ATOM 1674 C CA . LYS A 1 204 ? -2.236 16.551 -3.988 1.00 88.38 204 LYS A CA 1
ATOM 1675 C C . LYS A 1 204 ? -3.582 15.814 -4.002 1.00 88.38 204 LYS A C 1
ATOM 1677 O O . LYS A 1 204 ? -4.461 16.221 -3.249 1.00 88.38 204 LYS A O 1
ATOM 1682 N N . PRO A 1 205 ? -3.752 14.701 -4.748 1.00 88.19 205 PRO A N 1
ATOM 1683 C CA . PRO A 1 205 ? -5.042 14.018 -4.788 1.00 88.19 205 PRO A CA 1
ATOM 1684 C C . PRO A 1 205 ? -5.434 13.324 -3.477 1.00 88.19 205 PRO A C 1
ATOM 1686 O O . PRO A 1 205 ? -6.566 12.865 -3.346 1.00 88.19 205 PRO A O 1
ATOM 1689 N N . LEU A 1 206 ? -4.506 13.198 -2.523 1.00 88.69 206 LEU A N 1
ATOM 1690 C CA . LEU A 1 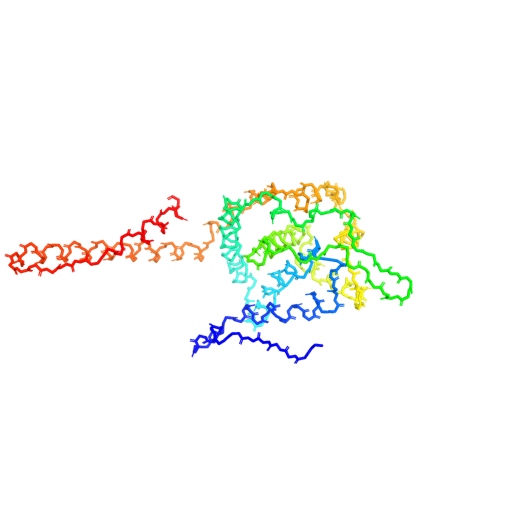206 ? -4.772 12.620 -1.210 1.00 88.69 206 LEU A CA 1
ATOM 1691 C C . LEU A 1 206 ? -5.406 13.635 -0.247 1.00 88.69 206 LEU A C 1
ATOM 1693 O O . LEU A 1 206 ? -6.130 13.234 0.663 1.00 88.69 206 LEU A O 1
ATOM 1697 N N . LEU A 1 207 ? -5.170 14.936 -0.449 1.00 83.62 207 LEU A N 1
ATOM 1698 C CA . LEU A 1 207 ? -5.718 15.997 0.404 1.00 83.62 207 LEU A CA 1
ATOM 1699 C C . LEU A 1 207 ? -7.256 16.028 0.354 1.00 83.62 207 LEU A C 1
ATOM 1701 O O . LEU A 1 207 ? -7.903 16.191 1.390 1.00 83.62 207 LEU A O 1
ATOM 1705 N N . ASP A 1 208 ? -7.830 15.747 -0.817 1.00 71.94 208 ASP A N 1
ATOM 1706 C CA . ASP A 1 208 ? -9.277 15.777 -1.071 1.00 71.94 208 ASP A CA 1
ATOM 1707 C C . ASP A 1 208 ? -10.048 14.611 -0.414 1.00 71.94 208 ASP A C 1
ATOM 1709 O O . ASP A 1 208 ? -11.275 14.644 -0.301 1.00 71.94 208 ASP A O 1
ATOM 1713 N N . GLY A 1 209 ? -9.353 13.547 0.005 1.00 66.88 209 GLY A N 1
ATOM 1714 C CA . GLY A 1 209 ? -9.966 12.328 0.553 1.00 66.88 209 GLY A CA 1
ATOM 1715 C C . GLY A 1 209 ? -10.241 12.360 2.058 1.00 66.88 209 GLY A C 1
ATOM 1716 O O . GLY A 1 209 ? -10.985 11.521 2.562 1.00 66.88 209 GLY A O 1
ATOM 1717 N N . THR A 1 210 ? -9.661 13.326 2.768 1.00 68.50 210 THR A N 1
ATOM 1718 C CA . THR A 1 210 ? -9.572 13.350 4.238 1.00 68.50 210 THR A CA 1
ATOM 1719 C C . THR A 1 210 ? -10.927 13.468 4.936 1.00 68.50 210 THR A C 1
ATOM 1721 O O . THR A 1 210 ? -11.188 12.738 5.893 1.00 68.50 210 THR A O 1
ATOM 1724 N N . LEU A 1 211 ? -11.825 14.301 4.402 1.00 64.69 211 LEU A N 1
ATOM 1725 C CA . LEU A 1 211 ? -13.179 14.512 4.934 1.00 64.69 211 LEU A CA 1
ATOM 1726 C C . LEU A 1 211 ? -14.011 13.219 4.968 1.00 64.69 211 LEU A C 1
ATOM 1728 O O . LEU A 1 211 ? -14.775 12.986 5.901 1.00 64.69 211 LEU A O 1
ATOM 1732 N N . LYS A 1 212 ? -13.820 12.329 3.987 1.00 79.25 212 LYS A N 1
ATOM 1733 C CA . LYS A 1 212 ? -14.601 11.086 3.880 1.00 79.25 212 LYS A CA 1
ATOM 1734 C C . LYS A 1 212 ? -14.286 10.089 4.987 1.00 79.25 212 LYS A C 1
ATOM 1736 O O . LYS A 1 212 ? -15.124 9.253 5.307 1.00 79.25 212 LYS A O 1
ATOM 1741 N N . TRP A 1 213 ? -13.070 10.114 5.528 1.00 84.50 213 TRP A N 1
ATOM 1742 C CA . TRP A 1 213 ? -12.682 9.167 6.571 1.00 84.50 213 TRP A CA 1
ATOM 1743 C C . TRP A 1 213 ? -13.111 9.631 7.956 1.00 84.50 213 TRP A C 1
ATOM 1745 O O . TRP A 1 213 ? -13.351 8.797 8.820 1.00 84.50 213 TRP A O 1
ATOM 1755 N N . THR A 1 214 ? -13.231 10.941 8.174 1.00 82.06 214 THR A N 1
ATOM 1756 C CA . THR A 1 214 ? -13.658 11.494 9.465 1.00 82.06 214 THR A CA 1
ATOM 1757 C C . THR A 1 214 ? -15.139 11.275 9.761 1.00 82.06 214 THR A C 1
ATOM 1759 O O . THR A 1 214 ? -15.499 11.238 10.929 1.00 82.06 214 THR A O 1
ATOM 1762 N N . GLU A 1 215 ? -15.970 11.085 8.733 1.00 86.06 215 GLU A N 1
ATOM 1763 C CA . GLU A 1 215 ? -17.415 10.805 8.852 1.00 86.06 215 GLU A CA 1
ATOM 1764 C C . GLU A 1 215 ? -17.733 9.314 9.096 1.00 86.06 215 GLU A C 1
ATOM 1766 O O . GLU A 1 215 ? -18.890 8.896 9.126 1.00 86.06 215 GLU A O 1
ATOM 1771 N N . ASN A 1 216 ? -16.709 8.470 9.222 1.00 89.00 216 ASN A N 1
ATOM 1772 C CA . ASN A 1 216 ? -16.871 7.035 9.406 1.00 89.00 216 ASN A CA 1
ATOM 1773 C C . ASN A 1 216 ? -17.390 6.694 10.818 1.00 89.00 216 ASN A C 1
ATOM 1775 O O . ASN A 1 216 ? -16.870 7.179 11.822 1.00 89.00 216 ASN A O 1
ATOM 1779 N N . ARG A 1 217 ? -18.360 5.773 10.910 1.00 93.81 217 ARG A N 1
ATOM 1780 C CA . ARG A 1 217 ? -18.954 5.330 12.184 1.00 93.81 217 ARG A CA 1
ATOM 1781 C C . ARG A 1 217 ? -17.923 4.808 13.190 1.00 93.81 217 ARG A C 1
ATOM 1783 O O . ARG A 1 217 ? -17.965 5.201 14.350 1.00 93.81 217 ARG A O 1
ATOM 1790 N N . LEU A 1 218 ? -16.981 3.962 12.765 1.00 91.88 218 LEU A N 1
ATOM 1791 C CA . LEU A 1 218 ? -15.931 3.429 13.644 1.00 91.88 218 LEU A CA 1
ATOM 1792 C C . LEU A 1 218 ? -14.998 4.536 14.149 1.00 91.88 218 LEU A C 1
ATOM 1794 O O . LEU A 1 218 ? -14.483 4.448 15.261 1.00 91.88 218 LEU A O 1
ATOM 1798 N N . VAL A 1 219 ? -14.778 5.586 13.351 1.00 90.12 219 VAL A N 1
ATOM 1799 C CA . VAL A 1 219 ? -14.007 6.760 13.787 1.00 90.12 219 VAL A CA 1
ATOM 1800 C C . VAL A 1 219 ? -14.749 7.497 14.899 1.00 90.12 219 VAL A C 1
ATOM 1802 O O . VAL A 1 219 ? -14.129 7.813 15.915 1.00 90.12 219 VAL A O 1
ATOM 1805 N N . HIS A 1 220 ? -16.059 7.702 14.755 1.00 92.12 220 HIS A N 1
ATOM 1806 C CA . HIS A 1 220 ? -16.885 8.306 15.801 1.00 92.12 220 HIS A CA 1
ATOM 1807 C C . HIS A 1 220 ? -16.923 7.463 17.081 1.00 92.12 220 HIS A C 1
ATOM 1809 O O . HIS A 1 220 ? -16.710 7.999 18.162 1.00 92.12 220 HIS A O 1
ATOM 1815 N N . GLU A 1 221 ? -17.067 6.139 16.978 1.00 93.44 221 GLU A N 1
ATOM 1816 C CA . GLU A 1 221 ? -17.034 5.248 18.149 1.00 93.44 221 GLU A CA 1
ATOM 1817 C C . GLU A 1 221 ? -15.718 5.356 18.930 1.00 93.44 221 GLU A C 1
ATOM 1819 O O . GLU A 1 221 ? -15.714 5.410 20.163 1.00 93.44 221 GLU A O 1
ATOM 1824 N N . VAL A 1 222 ? -14.587 5.428 18.220 1.00 90.25 222 VAL A N 1
ATOM 1825 C CA . VAL A 1 222 ? -13.278 5.634 18.852 1.00 90.25 222 VAL A CA 1
ATOM 1826 C C . VAL A 1 222 ? -13.200 7.014 19.509 1.00 90.25 222 VAL A C 1
ATOM 1828 O O . VAL A 1 222 ? -12.690 7.125 20.624 1.00 90.25 222 VAL A O 1
ATOM 1831 N N . GLN A 1 223 ? -13.699 8.063 18.852 1.00 90.62 223 GLN A N 1
ATOM 1832 C CA . GLN A 1 223 ? -13.717 9.421 19.406 1.00 90.62 223 GLN A CA 1
ATOM 1833 C C . GLN A 1 223 ? -14.552 9.501 20.689 1.00 90.62 223 GLN A C 1
ATOM 1835 O O . GLN A 1 223 ? -14.071 10.035 21.691 1.00 90.62 223 GLN A O 1
ATOM 1840 N N . ASP A 1 224 ? -15.751 8.923 20.690 1.00 93.00 224 ASP A N 1
ATOM 1841 C CA . ASP A 1 224 ? -16.656 8.921 21.839 1.00 93.00 224 ASP A CA 1
ATOM 1842 C C . ASP A 1 224 ? -16.039 8.196 23.040 1.00 93.00 224 ASP A C 1
ATOM 1844 O O . ASP A 1 224 ? -16.067 8.696 24.172 1.00 93.00 224 ASP A O 1
ATOM 1848 N N . GLU A 1 225 ? -15.403 7.043 22.804 1.00 93.50 225 GLU A N 1
ATOM 1849 C CA . GLU A 1 225 ? -14.731 6.300 23.869 1.00 93.50 225 GLU A CA 1
ATOM 1850 C C . GLU A 1 225 ? -13.529 7.091 24.420 1.00 93.50 225 GLU A C 1
ATOM 1852 O O . GLU A 1 225 ? -13.337 7.153 25.637 1.00 93.50 225 GLU A O 1
ATOM 1857 N N . VAL A 1 226 ? -12.758 7.779 23.566 1.00 91.56 226 VAL A N 1
ATOM 1858 C CA . VAL A 1 226 ? -11.666 8.666 24.010 1.00 91.56 226 VAL A CA 1
ATOM 1859 C C . VAL A 1 226 ? -12.196 9.803 24.887 1.00 91.56 226 VAL A C 1
ATOM 1861 O O . VAL A 1 226 ? -11.656 10.031 25.974 1.00 91.56 226 VAL A O 1
ATOM 1864 N N . VAL A 1 227 ? -13.262 10.492 24.467 1.00 93.94 227 VAL A N 1
ATOM 1865 C CA . VAL A 1 227 ? -13.880 11.586 25.241 1.00 93.94 227 VAL A CA 1
ATOM 1866 C C . VAL A 1 227 ? -14.309 11.090 26.620 1.00 93.94 227 VAL A C 1
ATOM 1868 O O . VAL A 1 227 ? -13.935 11.678 27.641 1.00 93.94 227 VAL A O 1
ATOM 1871 N N . LYS A 1 228 ? -15.000 9.950 26.669 1.00 93.06 228 LYS A N 1
ATOM 1872 C CA . LYS A 1 228 ? -15.428 9.301 27.911 1.00 93.06 228 LYS A CA 1
ATOM 1873 C C . LYS A 1 228 ? -14.256 9.014 28.856 1.00 93.06 228 LYS A C 1
ATOM 1875 O O . LYS A 1 228 ? -14.339 9.327 30.049 1.00 93.06 228 LYS A O 1
ATOM 1880 N N . TRP A 1 229 ? -13.143 8.467 28.361 1.00 90.88 229 TRP A N 1
ATOM 1881 C CA . TRP A 1 229 ? -11.961 8.201 29.196 1.00 90.88 229 TRP A CA 1
ATOM 1882 C C . TRP A 1 229 ? -11.261 9.477 29.667 1.00 90.88 229 TRP A C 1
ATOM 1884 O O . TRP A 1 229 ? -10.804 9.549 30.814 1.00 90.88 229 TRP A O 1
ATOM 1894 N N . VAL A 1 230 ? -11.211 10.514 28.831 1.00 91.31 230 VAL A N 1
ATOM 1895 C CA . VAL A 1 230 ? -10.675 11.826 29.215 1.00 91.31 230 VAL A CA 1
ATOM 1896 C C . VAL A 1 230 ? -11.500 12.435 30.353 1.00 91.31 230 VAL A C 1
ATOM 1898 O O . VAL A 1 230 ? -10.933 12.928 31.335 1.00 91.31 230 VAL A O 1
ATOM 1901 N N . GLU A 1 231 ? -12.827 12.379 30.272 1.00 91.25 231 GLU A N 1
ATOM 1902 C CA . GLU A 1 231 ? -13.721 12.860 31.329 1.00 91.25 231 GLU A CA 1
ATOM 1903 C C . GLU A 1 231 ? -13.597 12.046 32.618 1.00 91.25 231 GLU A C 1
ATOM 1905 O O . GLU A 1 231 ? -13.474 12.619 33.708 1.00 91.25 231 GLU A O 1
ATOM 1910 N N . PHE A 1 232 ? -13.545 10.717 32.508 1.00 89.06 232 PHE A N 1
ATOM 1911 C CA . PHE A 1 232 ? -13.315 9.823 33.641 1.00 89.06 232 PHE A CA 1
ATOM 1912 C C . PHE A 1 232 ? -12.010 10.166 34.375 1.00 89.06 232 PHE A C 1
ATOM 1914 O O . PHE A 1 232 ? -11.999 10.343 35.600 1.00 89.06 232 PHE A O 1
ATOM 1921 N N . ASN A 1 233 ? -10.919 10.367 33.632 1.00 89.06 233 ASN A N 1
ATOM 1922 C CA . ASN A 1 233 ? -9.622 10.747 34.188 1.00 89.06 233 ASN A CA 1
ATOM 1923 C C . ASN A 1 233 ? -9.654 12.131 34.850 1.00 89.06 233 ASN A C 1
ATOM 1925 O O . ASN A 1 233 ? -9.109 12.306 35.946 1.00 89.06 233 ASN A O 1
ATOM 1929 N N . LYS A 1 234 ? -10.336 13.115 34.248 1.00 87.06 234 LYS A N 1
ATOM 1930 C CA . LYS A 1 234 ? -10.539 14.445 34.855 1.00 87.06 234 LYS A CA 1
ATOM 1931 C C . LYS A 1 234 ? -11.305 14.344 36.178 1.00 87.06 234 LYS A C 1
ATOM 1933 O O . LYS A 1 234 ? -10.913 14.976 37.164 1.00 87.06 234 LYS A O 1
ATOM 1938 N N . ASN A 1 235 ? -12.359 13.532 36.233 1.00 80.81 235 ASN A N 1
ATOM 1939 C CA . ASN A 1 235 ? -13.183 13.350 37.430 1.00 80.81 235 ASN A CA 1
ATOM 1940 C C . ASN A 1 235 ? -12.439 12.609 38.547 1.00 80.81 235 ASN A C 1
ATOM 1942 O O . ASN A 1 235 ? -12.518 13.016 39.711 1.00 80.81 235 ASN A O 1
ATOM 1946 N N . ASN A 1 236 ? -11.634 11.602 38.207 1.00 75.31 236 ASN A N 1
ATOM 1947 C CA . 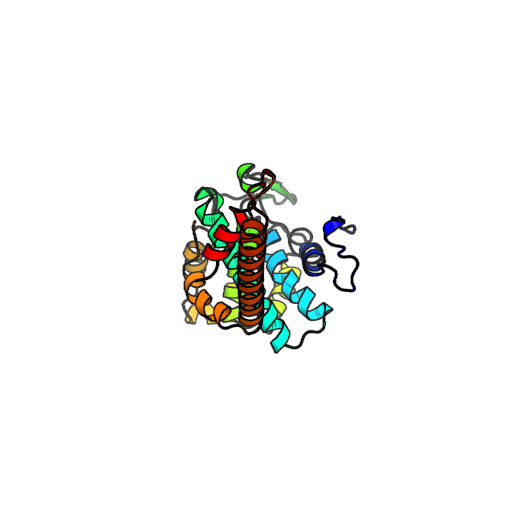ASN A 1 236 ? -10.752 10.948 39.170 1.00 75.31 236 ASN A CA 1
ATOM 1948 C C . ASN A 1 23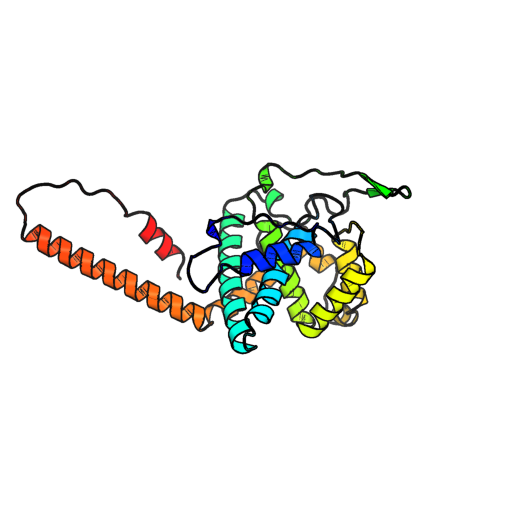6 ? -9.677 11.903 39.689 1.00 75.31 236 ASN A C 1
ATOM 1950 O O . ASN A 1 236 ? -9.517 12.017 40.900 1.00 75.31 236 ASN A O 1
ATOM 1954 N N . ARG A 1 237 ? -9.026 12.695 38.826 1.00 70.12 237 ARG A N 1
ATOM 1955 C CA . ARG A 1 237 ? -8.078 13.740 39.259 1.00 70.12 237 ARG A CA 1
ATOM 1956 C C . ARG A 1 237 ? -8.734 14.744 40.219 1.00 70.12 237 ARG A C 1
ATOM 1958 O O . ARG A 1 237 ? -8.125 15.096 41.232 1.00 70.12 237 ARG A O 1
ATOM 1965 N N . LYS A 1 238 ? -9.978 15.174 39.964 1.00 67.88 238 LYS A N 1
ATOM 1966 C CA . LYS A 1 238 ? -10.750 16.039 40.882 1.00 67.88 238 LYS A CA 1
ATOM 1967 C C . LYS A 1 238 ? -11.012 15.350 42.226 1.00 67.88 238 LYS A C 1
ATOM 1969 O O . LYS A 1 238 ? -10.732 15.945 43.263 1.00 67.88 238 LYS A O 1
ATOM 1974 N N . ARG A 1 239 ? -11.464 14.090 42.231 1.00 60.38 239 ARG A N 1
ATOM 1975 C CA . ARG A 1 239 ? -11.663 13.293 43.458 1.00 60.38 239 ARG A CA 1
ATOM 1976 C C . ARG A 1 239 ? -10.371 13.135 44.261 1.00 60.38 239 ARG A C 1
ATOM 1978 O O . ARG A 1 239 ? -10.385 13.368 45.469 1.00 60.38 239 ARG A O 1
ATOM 1985 N N . THR A 1 240 ? -9.249 12.831 43.613 1.00 59.50 240 THR A N 1
ATOM 1986 C CA . THR A 1 240 ? -7.940 12.695 44.270 1.00 59.50 240 THR A CA 1
ATOM 1987 C C . THR A 1 240 ? -7.448 14.030 44.828 1.00 59.50 240 THR A C 1
ATOM 1989 O O . THR A 1 240 ? -6.902 14.056 45.928 1.00 59.50 240 THR A O 1
ATOM 1992 N N . ARG A 1 241 ? -7.690 15.160 44.142 1.00 57.38 241 ARG A N 1
ATOM 1993 C CA . ARG A 1 241 ? -7.385 16.507 44.667 1.00 57.38 241 ARG A CA 1
ATOM 1994 C C . ARG A 1 241 ? -8.258 16.870 45.866 1.00 57.38 241 ARG A C 1
ATOM 1996 O O . ARG A 1 241 ? -7.721 17.386 46.839 1.00 57.38 241 ARG A O 1
ATOM 2003 N N . THR A 1 242 ? -9.553 16.557 45.852 1.00 55.56 242 THR A N 1
ATOM 2004 C CA . THR A 1 242 ? -10.448 16.754 47.009 1.00 55.56 242 THR A CA 1
ATOM 2005 C C . THR A 1 242 ? -10.048 15.861 48.188 1.00 55.56 242 THR A C 1
ATOM 2007 O O . THR A 1 242 ? -10.065 16.303 49.335 1.00 55.56 242 THR A O 1
ATOM 2010 N N . CYS A 1 243 ? -9.609 14.628 47.919 1.00 48.91 243 CYS A N 1
ATOM 2011 C CA . CYS A 1 243 ? -9.111 13.705 48.938 1.00 48.91 243 CYS A CA 1
ATOM 2012 C C . CYS A 1 243 ? -7.746 14.145 49.503 1.00 48.91 243 CYS A C 1
ATOM 2014 O O . CYS A 1 243 ? -7.566 14.116 50.715 1.00 48.91 243 CYS A O 1
ATOM 2016 N N . LYS A 1 244 ? -6.822 14.655 48.669 1.00 48.97 244 LYS A N 1
ATOM 2017 C CA . LYS A 1 244 ? -5.561 15.291 49.108 1.00 48.97 244 LYS A CA 1
ATOM 2018 C C . LYS A 1 244 ? -5.805 16.584 49.896 1.00 48.97 244 LYS A C 1
ATOM 2020 O O . LYS A 1 244 ? -5.131 16.805 50.890 1.00 48.97 244 LYS A O 1
ATOM 2025 N N . ARG A 1 245 ? -6.808 17.394 49.527 1.00 51.47 245 ARG A N 1
ATOM 2026 C CA . ARG A 1 245 ? -7.240 18.565 50.318 1.00 51.47 245 ARG A CA 1
ATOM 2027 C C . ARG A 1 245 ? -7.771 18.167 51.700 1.00 51.47 245 ARG A C 1
ATOM 2029 O O . ARG A 1 245 ? -7.525 18.883 52.658 1.00 51.47 245 ARG A O 1
ATOM 2036 N N . LYS A 1 246 ? -8.446 17.014 51.814 1.00 49.97 246 LYS A N 1
ATOM 2037 C CA . LYS A 1 246 ? -8.842 16.412 53.104 1.00 49.97 246 LYS A CA 1
ATOM 2038 C C . LYS A 1 246 ? -7.691 15.708 53.841 1.00 49.97 246 LYS A C 1
ATOM 2040 O O . LYS A 1 246 ? -7.774 15.541 55.049 1.00 49.97 246 LYS A O 1
ATOM 2045 N N . ARG A 1 247 ? -6.632 15.298 53.137 1.00 46.19 247 ARG A N 1
ATOM 2046 C CA . ARG A 1 247 ? -5.436 14.614 53.663 1.00 46.19 247 ARG A CA 1
ATOM 2047 C C . ARG A 1 247 ? -4.192 15.508 53.624 1.00 46.19 247 ARG A C 1
ATOM 2049 O O . ARG A 1 247 ? -3.103 15.029 53.322 1.00 46.19 247 ARG A O 1
ATOM 2056 N N . SER A 1 248 ? -4.327 16.799 53.932 1.00 42.75 248 SER A N 1
ATOM 2057 C CA . SER A 1 248 ? -3.165 17.657 54.196 1.00 42.75 248 SER A CA 1
ATOM 2058 C C . SER A 1 248 ? -2.548 17.276 55.547 1.00 42.75 248 SER A C 1
ATOM 2060 O O . SER A 1 248 ? -2.753 17.932 56.555 1.00 42.75 248 SER A O 1
ATOM 2062 N N . CYS A 1 249 ? -1.864 16.135 55.545 1.00 40.31 249 CYS A N 1
ATOM 2063 C CA . CYS A 1 249 ? -0.754 15.758 56.404 1.00 40.31 249 CYS A CA 1
ATOM 2064 C C . CYS A 1 249 ? -0.057 14.581 55.706 1.00 40.31 249 CYS A C 1
ATOM 2066 O O . CYS A 1 249 ? -0.637 13.502 55.581 1.00 40.31 249 CYS A O 1
ATOM 2068 N N . LYS A 1 250 ? 1.205 14.815 55.329 1.00 36.00 250 LYS A N 1
ATOM 2069 C CA . LYS A 1 250 ? 2.221 13.901 54.776 1.00 36.00 250 LYS A CA 1
ATOM 2070 C C . LYS A 1 250 ? 2.369 13.879 53.251 1.00 36.00 250 LYS A C 1
ATOM 2072 O O . LYS A 1 250 ? 1.523 13.396 52.499 1.00 36.00 250 LYS A O 1
ATOM 2077 N N . ASP A 1 251 ? 3.519 14.417 52.860 1.00 42.97 251 ASP A N 1
ATOM 2078 C CA . ASP A 1 251 ? 4.092 14.502 51.527 1.00 42.97 251 ASP A CA 1
ATOM 2079 C C . ASP A 1 251 ? 4.273 13.134 50.873 1.00 42.97 251 ASP A C 1
ATOM 2081 O O . ASP A 1 251 ? 4.825 12.214 51.474 1.00 42.97 251 ASP A O 1
ATOM 2085 N N . VAL A 1 252 ? 3.879 13.032 49.602 1.00 36.06 252 VAL A N 1
ATOM 2086 C CA . VAL A 1 252 ? 4.402 12.013 48.687 1.00 36.06 252 VAL A CA 1
ATOM 2087 C C . VAL A 1 252 ? 4.619 12.654 47.318 1.00 36.06 252 VAL A C 1
ATOM 2089 O O . VAL A 1 252 ? 3.684 13.144 46.671 1.00 36.06 252 VAL A O 1
ATOM 2092 N N . VAL A 1 253 ? 5.888 12.645 46.909 1.00 36.50 253 VAL A N 1
ATOM 2093 C CA . VAL A 1 253 ? 6.408 13.037 45.596 1.00 36.50 253 VAL A CA 1
ATOM 2094 C C . VAL A 1 253 ? 5.631 12.299 44.505 1.00 36.50 253 VAL A C 1
ATOM 2096 O O . VAL A 1 253 ? 5.499 11.080 44.542 1.00 36.50 253 VAL A O 1
ATOM 2099 N N . THR A 1 254 ? 5.068 13.041 43.551 1.00 32.00 254 THR A N 1
ATOM 2100 C CA . THR A 1 254 ? 4.276 12.472 42.451 1.00 32.00 254 THR A CA 1
ATOM 2101 C C . THR A 1 254 ? 5.076 12.574 41.151 1.00 32.00 254 THR A C 1
ATOM 2103 O O . THR A 1 254 ? 5.461 13.674 40.756 1.00 32.00 254 THR A O 1
ATOM 2106 N N . PHE A 1 255 ? 5.340 11.428 40.516 1.00 30.11 255 PHE A N 1
ATOM 2107 C CA . PHE A 1 255 ? 5.930 11.316 39.178 1.00 30.11 255 PHE A CA 1
ATOM 2108 C C . PHE A 1 255 ? 5.030 12.005 38.133 1.00 30.11 255 PHE A C 1
ATOM 2110 O O . PHE A 1 255 ? 3.804 11.887 38.188 1.00 30.11 255 PHE A O 1
ATOM 2117 N N . LYS A 1 256 ? 5.637 12.751 37.202 1.00 36.00 256 LYS A N 1
ATOM 2118 C CA . LYS A 1 256 ? 4.953 13.485 36.125 1.00 36.00 256 LYS A CA 1
ATOM 2119 C C . LYS A 1 256 ? 4.679 12.563 34.926 1.00 36.00 256 LYS A C 1
ATOM 2121 O O . LYS A 1 256 ? 5.561 12.360 34.104 1.00 36.00 256 LYS A O 1
ATOM 2126 N N . GLU A 1 257 ? 3.440 12.094 34.791 1.00 38.62 257 GLU A N 1
ATOM 2127 C CA . GLU A 1 257 ? 2.870 11.478 33.570 1.00 38.62 257 GLU A CA 1
ATOM 2128 C C . GLU A 1 257 ? 2.031 12.494 32.755 1.00 38.62 257 GLU A C 1
ATOM 2130 O O . GLU A 1 257 ? 1.007 12.162 32.165 1.00 38.62 257 GLU A O 1
ATOM 2135 N N . ASP A 1 258 ? 2.394 13.780 32.764 1.00 38.88 258 ASP A N 1
ATOM 2136 C CA . ASP A 1 258 ? 1.545 14.837 32.184 1.00 38.88 258 ASP A CA 1
ATOM 2137 C C . ASP A 1 258 ? 1.833 15.156 30.702 1.00 38.88 258 ASP A C 1
ATOM 2139 O O . ASP A 1 258 ? 1.093 15.933 30.101 1.00 38.88 258 ASP A O 1
ATOM 2143 N N . ALA A 1 259 ? 2.849 14.548 30.077 1.00 34.97 259 ALA A N 1
ATOM 2144 C CA . ALA A 1 259 ? 3.189 14.831 28.676 1.00 34.97 259 ALA A CA 1
ATOM 2145 C C . ALA A 1 259 ? 2.298 14.073 27.667 1.00 34.97 259 ALA A C 1
ATOM 2147 O O . ALA A 1 259 ? 1.740 14.687 26.760 1.00 34.97 259 ALA A O 1
ATOM 2148 N N . ALA A 1 260 ? 2.064 12.772 27.872 1.00 39.38 260 ALA A N 1
ATOM 2149 C CA . ALA A 1 260 ? 1.404 11.919 26.875 1.00 39.38 260 ALA A CA 1
ATOM 2150 C C . ALA A 1 260 ? -0.091 12.236 26.664 1.00 39.38 260 ALA A C 1
ATOM 2152 O O . ALA A 1 260 ? -0.601 12.157 25.551 1.00 39.38 260 ALA A O 1
ATOM 2153 N N . ALA A 1 261 ? -0.812 12.644 27.714 1.00 35.75 261 ALA A N 1
ATOM 2154 C CA . ALA A 1 261 ? -2.242 12.952 27.600 1.00 35.75 261 ALA A CA 1
ATOM 2155 C C . ALA A 1 261 ? -2.520 14.274 26.857 1.00 35.75 261 ALA A C 1
ATOM 2157 O O . ALA A 1 261 ? -3.600 14.447 26.298 1.00 35.75 261 ALA A O 1
ATOM 2158 N N . SER A 1 262 ? -1.559 15.205 26.860 1.00 31.86 262 SER A N 1
ATOM 2159 C CA . SER A 1 262 ? -1.670 16.502 26.180 1.00 31.86 262 SER A CA 1
ATOM 2160 C C . SER A 1 262 ? -1.405 16.384 24.674 1.00 31.86 262 SER A C 1
ATOM 2162 O O . SER A 1 262 ? -2.036 17.079 23.882 1.00 31.86 262 SER A O 1
ATOM 2164 N N . GLU A 1 263 ? -0.528 15.464 24.261 1.00 39.88 263 GLU A N 1
ATOM 2165 C CA . GLU A 1 263 ? -0.267 15.173 22.843 1.00 39.88 263 GLU A CA 1
ATOM 2166 C C . GLU A 1 263 ? -1.424 14.439 22.164 1.00 39.88 263 GLU A C 1
ATOM 2168 O O . GLU A 1 263 ? -1.807 14.814 21.061 1.00 39.88 263 GLU A O 1
ATOM 2173 N N . VAL A 1 264 ? -2.074 13.489 22.846 1.00 39.66 264 VAL A N 1
ATOM 2174 C CA . VAL A 1 264 ? -3.278 12.813 22.316 1.00 39.66 264 VAL A CA 1
ATOM 2175 C C . VAL A 1 264 ? -4.418 13.808 22.043 1.00 39.66 264 VAL A C 1
ATOM 2177 O O . VAL A 1 264 ? -5.196 13.625 21.111 1.00 39.66 264 VAL A O 1
ATOM 2180 N N . LEU A 1 265 ? -4.485 14.899 22.812 1.00 37.44 265 LEU A N 1
ATOM 2181 C CA . LEU A 1 265 ? -5.463 15.979 22.649 1.00 37.44 265 LEU A CA 1
ATOM 2182 C C . LEU A 1 265 ? -5.152 16.942 21.491 1.00 37.44 265 LEU A C 1
ATOM 2184 O O . LEU A 1 265 ? -6.047 17.673 21.092 1.00 37.44 265 LEU A O 1
ATOM 2188 N N . LYS A 1 266 ? -3.932 16.941 20.935 1.00 38.81 266 LYS A N 1
ATOM 2189 C CA . LYS A 1 266 ? -3.587 17.706 19.718 1.00 38.81 266 LYS A CA 1
ATOM 2190 C C . LYS A 1 266 ? -3.857 16.929 18.419 1.00 38.81 266 LYS A C 1
ATOM 2192 O O . LYS A 1 266 ? -3.719 17.488 17.339 1.00 38.81 266 LYS A O 1
ATOM 2197 N N . ILE A 1 267 ? -4.219 15.647 18.532 1.00 43.09 267 ILE A N 1
ATOM 2198 C CA . ILE A 1 267 ? -4.456 14.705 17.419 1.00 43.09 267 ILE A CA 1
ATOM 2199 C C . ILE A 1 267 ? -5.961 14.593 17.068 1.00 43.09 267 ILE A C 1
ATOM 2201 O O . ILE A 1 267 ? -6.350 13.930 16.103 1.00 43.09 267 ILE A O 1
ATOM 2205 N N . LEU A 1 268 ? -6.834 15.257 17.825 1.00 35.00 268 LEU A N 1
ATOM 2206 C CA . LEU A 1 268 ? -8.271 15.360 17.558 1.00 35.00 268 LEU A CA 1
ATOM 2207 C C . LEU A 1 268 ? -8.628 16.852 17.434 1.00 35.00 268 LEU A C 1
ATOM 2209 O O . LEU A 1 268 ? -7.975 17.645 18.108 1.00 35.00 268 LEU A O 1
ATOM 2213 N N . PRO A 1 269 ? -9.556 17.216 16.527 1.00 44.03 269 PRO A N 1
ATOM 2214 C CA . PRO A 1 269 ? -9.706 18.578 16.002 1.00 44.03 269 PRO A CA 1
ATOM 2215 C C . PRO A 1 269 ? -9.889 19.658 17.073 1.00 44.03 269 PRO A C 1
ATOM 2217 O O . PRO A 1 269 ? -10.560 19.382 18.094 1.00 44.03 269 PRO A O 1
#

Secondary structure (DSSP, 8-state):
-------GGG--SSS---HHHHHHHHHTTTBTTTBEESSGGGTHHHHHHHHHHHHHHHHHHHT--HHHHHHHHHHHHHHHHHHHHHHHHTS-GGGG-SSTTTT---EE-TTS-EE-SS---GGGTT--HHHHHHHHHHHHHHHHH-HHHHHHHHHHHHHHHTT-EE-HHHHHHHHHHHTTHHHHTT--HHHHIIIIIS--SS-HHHHTTHHHHHT-HHHHHHHHHHHHHHHHHHHHHHHHHHHHHHT-S---------SHHHHHTTS--

Organism: Scyliorhinus torazame (NCBI:txid75743)

InterPro domains:
  IPR014782 Peptidase M1, membrane alanine aminopeptidase [PF01433] (22-196)
  IPR027268 Peptidase M4/M1, CTD superfamily [G3DSA:1.10.390.10] (13-198)
  IPR033577 Aminopeptidase O [PTHR46627] (1-254)

Foldseek 3Di:
DPDDDDDCVQCPVDPDGVCLVVQLSVQLVQFVNQEDALAQLQCLSRQQRSLQRSLVVVCVVVVDDPLRSVLVVLLVLLVLVLVLQVLLVVDDQCLLASRAPVPPAWDQDPVRDIDGPDHHDPSNPPPCNSNRLSNVLLVVLCVVVPDVVSVVLVVVVSVVRGNHHDHPCVVVVSSCVSPVVVVVVVDDPVLCCDQRHHGGDHRPVSVVCNVVSCPRPVNVVVVVVLVVVVVVVVVVVVVVVVVVVVVPDDDDDDDDPPPPVVVVVVSDD

Radius of gyration: 22.89 Å; chains: 1; bounding box: 43×40×78 Å

pLDDT: mean 84.02, std 17.87, range [30.11, 98.44]

Sequence (269 aa):
PHIIFLSQSVLSGKKHLCGVRLCHEIAHAWFGLAIGACDWTEEWISEGFATYLEDVFWENAQKLSEEAAKEQQQLKSLLRWRRLQDELQNSEEELQVLRPNKQSTGEVSDSGATIVKHGLNPGKIFMQVHYLKGYFLLHYLENRVGQKPFLKFFRLFVERFHGQLILSQDFLHMFMEHFSELKSRGLSMEAIYQNWLDVAGIPKPLLDGTLKWTENRLVHEVQDEVVKWVEFNKNNRKRTRTCKRKRSCKDVVTFKEDAAASEVLKILP